Protein AF-A0A8T7LBE8-F1 (afdb_monomer)

Radius of gyration: 25.43 Å; Cα contacts (8 Å, |Δi|>4): 288; chains: 1; bounding box: 78×54×48 Å

Structure (mmCIF, N/CA/C/O backbone):
data_AF-A0A8T7LBE8-F1
#
_entry.id   AF-A0A8T7LBE8-F1
#
loop_
_atom_site.group_PDB
_atom_site.id
_atom_site.type_symbol
_atom_site.label_atom_id
_atom_site.label_alt_id
_atom_site.label_comp_id
_atom_site.label_asym_id
_atom_site.label_entity_id
_atom_site.label_seq_id
_atom_site.pdbx_PDB_ins_code
_atom_site.Cartn_x
_atom_site.Cartn_y
_atom_site.Cartn_z
_atom_site.occupancy
_atom_site.B_iso_or_equiv
_atom_site.auth_seq_id
_atom_site.auth_comp_id
_atom_site.auth_asym_id
_atom_site.auth_atom_id
_atom_site.pdbx_PDB_model_num
ATOM 1 N N . MET A 1 1 ? -0.523 -20.805 -11.220 1.00 51.28 1 MET A N 1
ATOM 2 C CA . MET A 1 1 ? -0.668 -21.025 -9.763 1.00 51.28 1 MET A CA 1
ATOM 3 C C . MET A 1 1 ? 0.423 -20.327 -8.933 1.00 51.28 1 MET A C 1
ATOM 5 O O . MET A 1 1 ? 0.098 -19.835 -7.870 1.00 51.28 1 MET A O 1
ATOM 9 N N . ILE A 1 2 ? 1.651 -20.153 -9.452 1.00 61.81 2 ILE A N 1
ATOM 10 C CA . ILE A 1 2 ? 2.828 -19.577 -8.749 1.00 61.81 2 ILE A CA 1
ATOM 11 C C . ILE A 1 2 ? 2.644 -18.137 -8.200 1.00 61.81 2 ILE A C 1
ATOM 13 O O . ILE A 1 2 ? 3.291 -17.751 -7.231 1.00 61.81 2 ILE A O 1
ATOM 17 N N . GLN A 1 3 ? 1.776 -17.313 -8.797 1.00 67.94 3 GLN A N 1
ATOM 18 C CA . GLN A 1 3 ? 1.616 -15.909 -8.379 1.00 67.94 3 GLN A CA 1
ATOM 19 C C . GLN A 1 3 ? 0.871 -15.735 -7.044 1.00 67.94 3 GL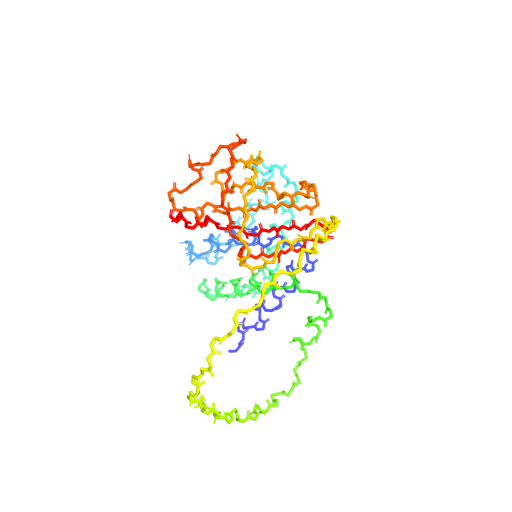N A C 1
ATOM 21 O O . GLN A 1 3 ? 1.153 -14.784 -6.317 1.00 67.94 3 GLN A O 1
ATOM 26 N N . ALA A 1 4 ? -0.061 -16.636 -6.713 1.00 76.00 4 ALA A N 1
ATOM 27 C CA . ALA A 1 4 ? -0.848 -16.532 -5.483 1.00 76.00 4 ALA A CA 1
ATOM 28 C C . ALA A 1 4 ? 0.026 -16.763 -4.240 1.00 76.00 4 ALA A C 1
ATOM 30 O O . ALA A 1 4 ? -0.049 -15.989 -3.286 1.00 76.00 4 ALA A O 1
ATOM 31 N N . ASP A 1 5 ? 0.923 -17.749 -4.306 1.00 88.56 5 ASP A N 1
ATOM 32 C CA . ASP A 1 5 ? 1.847 -18.078 -3.217 1.00 88.56 5 ASP A CA 1
ATOM 33 C C . ASP A 1 5 ? 2.810 -16.916 -2.945 1.00 88.56 5 ASP A C 1
ATOM 35 O O . ASP A 1 5 ? 3.006 -16.507 -1.801 1.00 88.56 5 ASP A O 1
ATOM 39 N N . LYS A 1 6 ? 3.341 -16.294 -4.006 1.00 92.31 6 LYS A N 1
ATOM 40 C CA . LYS A 1 6 ? 4.211 -15.117 -3.876 1.00 92.31 6 LYS A CA 1
ATOM 41 C C . LYS A 1 6 ? 3.493 -13.897 -3.303 1.00 92.31 6 LYS A C 1
ATOM 43 O O . LYS A 1 6 ? 4.091 -13.155 -2.529 1.00 92.31 6 LYS A O 1
ATOM 48 N N . ALA A 1 7 ? 2.225 -13.681 -3.656 1.00 95.12 7 ALA A N 1
ATOM 49 C CA . ALA A 1 7 ? 1.439 -12.591 -3.085 1.00 95.12 7 ALA A CA 1
ATOM 50 C C . ALA A 1 7 ? 1.178 -12.799 -1.585 1.00 95.12 7 ALA A C 1
ATOM 52 O O . ALA A 1 7 ? 1.246 -11.838 -0.820 1.00 95.12 7 ALA A O 1
ATOM 53 N N . ALA A 1 8 ? 0.912 -14.039 -1.162 1.00 93.69 8 ALA A N 1
ATOM 54 C CA . ALA A 1 8 ? 0.723 -14.378 0.245 1.00 93.69 8 ALA A CA 1
ATOM 55 C C . ALA A 1 8 ? 2.013 -14.192 1.058 1.00 93.69 8 ALA A C 1
ATOM 57 O O . ALA A 1 8 ? 1.971 -13.537 2.097 1.00 93.69 8 ALA A O 1
ATOM 58 N N . LEU A 1 9 ? 3.153 -14.679 0.553 1.00 95.44 9 LEU A N 1
ATOM 59 C CA . LEU A 1 9 ? 4.462 -14.496 1.192 1.00 95.44 9 LEU A CA 1
ATOM 60 C C . LEU A 1 9 ? 4.836 -13.013 1.313 1.00 95.44 9 LEU A C 1
ATOM 62 O O . LEU A 1 9 ? 5.190 -12.552 2.394 1.00 95.44 9 LEU A O 1
ATOM 66 N N . LEU A 1 10 ? 4.664 -12.238 0.237 1.00 97.44 10 LEU A N 1
ATOM 67 C CA . LEU A 1 10 ? 4.880 -10.792 0.272 1.00 97.44 10 LEU A CA 1
ATOM 68 C C . LEU A 1 10 ? 3.959 -10.104 1.291 1.00 97.44 10 LEU A C 1
ATOM 70 O O . LEU A 1 10 ? 4.394 -9.213 2.012 1.00 97.44 10 LEU A O 1
ATOM 74 N N . ALA A 1 11 ? 2.688 -10.502 1.371 1.00 96.62 11 ALA A N 1
ATOM 75 C CA . ALA A 1 11 ? 1.756 -9.937 2.343 1.00 96.62 11 ALA A CA 1
ATOM 76 C C . ALA A 1 11 ? 2.148 -10.248 3.793 1.00 96.62 11 ALA A C 1
ATOM 78 O O . ALA A 1 11 ? 1.974 -9.380 4.648 1.00 96.62 11 ALA A O 1
ATOM 79 N N . CYS A 1 12 ? 2.662 -11.451 4.068 1.00 95.06 12 CYS A N 1
ATOM 80 C CA . CYS A 1 12 ? 3.174 -11.825 5.386 1.00 95.06 12 CYS A CA 1
ATOM 81 C C . CYS A 1 12 ? 4.377 -10.960 5.774 1.00 95.06 12 CYS A C 1
ATOM 83 O O . CYS A 1 12 ? 4.321 -10.307 6.813 1.00 95.06 12 CYS A O 1
ATOM 85 N N . ASP A 1 13 ? 5.380 -10.840 4.897 1.00 96.62 13 ASP A N 1
ATOM 86 C CA . ASP A 1 13 ? 6.564 -10.005 5.145 1.00 96.62 13 ASP A CA 1
ATOM 87 C C . ASP A 1 13 ? 6.180 -8.544 5.440 1.00 96.62 13 ASP A C 1
ATOM 89 O O . ASP A 1 13 ? 6.669 -7.934 6.389 1.00 96.62 13 ASP A O 1
ATOM 93 N N . LEU A 1 14 ? 5.260 -7.974 4.652 1.00 97.12 14 LEU A N 1
ATOM 94 C CA . LEU A 1 14 ? 4.782 -6.602 4.860 1.00 97.12 14 LEU A CA 1
ATOM 95 C C . LEU A 1 14 ? 3.952 -6.452 6.144 1.00 97.12 14 LEU A C 1
ATOM 97 O O . LEU A 1 14 ? 3.926 -5.374 6.745 1.00 97.12 14 LEU A O 1
ATOM 101 N N . PHE A 1 15 ? 3.238 -7.505 6.549 1.00 95.88 15 PHE A N 1
ATOM 102 C CA . PHE A 1 15 ? 2.441 -7.507 7.769 1.00 95.88 15 PHE A CA 1
ATOM 103 C C . PHE A 1 15 ? 3.333 -7.535 9.011 1.00 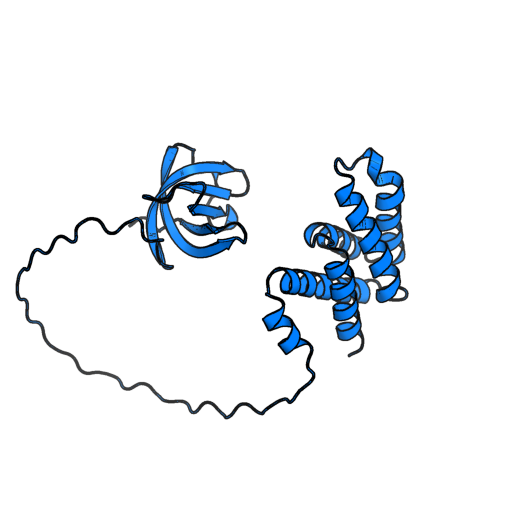95.88 15 PHE A C 1
ATOM 105 O O . PHE A 1 15 ? 3.143 -6.695 9.891 1.00 95.88 15 PHE A O 1
ATOM 112 N N . GLU A 1 16 ? 4.311 -8.441 9.046 1.00 94.12 16 GLU A N 1
ATOM 113 C CA . GLU A 1 16 ? 5.289 -8.573 10.133 1.00 94.12 16 GLU A CA 1
ATOM 114 C C . GLU A 1 16 ? 6.146 -7.314 10.281 1.00 94.12 16 GLU A C 1
ATOM 116 O O . GLU A 1 16 ? 6.347 -6.820 11.387 1.00 94.12 16 GLU A O 1
ATOM 121 N N . ALA A 1 17 ? 6.557 -6.713 9.163 1.00 95.12 17 ALA A N 1
ATOM 122 C CA . ALA A 1 17 ? 7.287 -5.447 9.150 1.00 95.12 17 ALA A CA 1
ATOM 123 C C . ALA A 1 17 ? 6.408 -4.215 9.459 1.00 95.12 17 ALA A C 1
ATOM 125 O O . ALA A 1 17 ? 6.864 -3.074 9.369 1.00 95.12 17 ALA A O 1
ATOM 126 N N . HIS A 1 18 ? 5.127 -4.412 9.788 1.00 94.94 18 HIS A N 1
ATOM 127 C CA . HIS A 1 18 ? 4.162 -3.354 10.085 1.00 94.94 18 HIS A CA 1
ATOM 128 C C . HIS A 1 18 ? 4.044 -2.261 9.000 1.00 94.94 18 HIS A C 1
ATOM 130 O O . HIS A 1 18 ? 3.597 -1.147 9.287 1.00 94.94 18 HIS A O 1
ATOM 136 N N . VAL A 1 19 ? 4.293 -2.588 7.727 1.00 96.06 19 VAL A N 1
ATOM 137 C CA . VAL A 1 19 ? 4.215 -1.637 6.600 1.00 96.06 19 VAL A CA 1
ATOM 138 C C . VAL A 1 19 ? 2.802 -1.092 6.413 1.00 96.06 19 VAL A C 1
ATOM 140 O O . VAL A 1 19 ? 1.846 -1.857 6.287 1.00 96.06 19 VAL A O 1
ATOM 143 N N . ASP A 1 20 ? 2.649 0.234 6.360 1.00 95.06 20 ASP A N 1
ATOM 144 C CA . ASP A 1 20 ? 1.355 0.870 6.093 1.00 95.06 20 ASP A CA 1
ATOM 145 C C . ASP A 1 20 ? 0.815 0.499 4.688 1.00 95.06 20 ASP A C 1
ATOM 147 O O . ASP A 1 20 ? 1.453 0.812 3.675 1.00 95.06 20 ASP A O 1
ATOM 151 N N . PRO A 1 21 ? -0.387 -0.112 4.585 1.00 96.06 21 PRO A N 1
ATOM 152 C CA . PRO A 1 21 ? -1.039 -0.418 3.318 1.00 96.06 21 PRO A CA 1
ATOM 153 C C . PRO A 1 21 ? -1.235 0.788 2.400 1.00 96.06 21 PRO A C 1
ATOM 155 O O . PRO A 1 21 ? -1.379 0.605 1.192 1.00 96.06 21 PRO A O 1
ATOM 158 N N . ASN A 1 22 ? -1.318 2.004 2.943 1.00 96.25 22 ASN A N 1
ATOM 159 C CA . ASN A 1 22 ? -1.464 3.217 2.147 1.00 96.25 22 ASN A CA 1
ATOM 160 C C . ASN A 1 22 ? -0.145 3.616 1.472 1.00 96.25 22 ASN A C 1
ATOM 162 O O . ASN A 1 22 ? -0.170 4.027 0.314 1.00 96.25 22 ASN A O 1
ATOM 166 N N . GLU A 1 23 ? 1.001 3.427 2.129 1.00 96.00 23 GLU A N 1
ATOM 167 C CA . GLU A 1 23 ? 2.312 3.640 1.498 1.00 96.00 23 GLU A CA 1
ATOM 168 C C . GLU A 1 23 ? 2.598 2.567 0.442 1.00 96.00 23 GLU A C 1
ATOM 170 O O . GLU A 1 23 ? 2.984 2.886 -0.683 1.00 96.00 23 GLU A O 1
ATOM 175 N N . ALA A 1 24 ? 2.282 1.301 0.735 1.00 97.50 24 ALA A N 1
ATOM 176 C CA . ALA A 1 24 ? 2.375 0.233 -0.260 1.00 97.50 24 ALA A CA 1
ATOM 177 C C . ALA A 1 24 ? 1.472 0.497 -1.484 1.00 97.50 24 ALA A C 1
ATOM 179 O O . ALA A 1 24 ? 1.863 0.235 -2.624 1.00 97.50 24 ALA A O 1
ATOM 180 N N . GLN A 1 25 ? 0.285 1.081 -1.276 1.00 98.12 25 GLN A N 1
ATOM 181 C CA . GLN A 1 25 ? -0.622 1.463 -2.361 1.00 98.12 25 GLN A CA 1
ATOM 182 C C . GLN A 1 25 ? -0.035 2.557 -3.267 1.00 98.12 25 GLN A C 1
ATOM 184 O O . GLN A 1 25 ? -0.234 2.493 -4.481 1.00 98.12 25 GLN A O 1
ATOM 189 N N . LYS A 1 26 ? 0.702 3.535 -2.721 1.00 96.75 26 LYS A N 1
ATOM 190 C CA . LYS A 1 26 ? 1.395 4.561 -3.526 1.00 96.75 26 LYS A CA 1
ATOM 191 C C . LYS A 1 26 ? 2.468 3.933 -4.413 1.00 96.75 26 LYS A C 1
ATOM 193 O O . LYS A 1 26 ? 2.531 4.234 -5.603 1.00 96.75 26 LYS A O 1
ATOM 198 N N . ALA A 1 27 ? 3.240 2.990 -3.874 1.00 97.56 27 ALA A N 1
ATOM 199 C CA . ALA A 1 27 ? 4.231 2.250 -4.651 1.00 97.56 27 ALA A CA 1
ATOM 200 C C . ALA A 1 27 ? 3.591 1.405 -5.770 1.00 97.56 27 ALA A C 1
ATOM 202 O O . ALA A 1 27 ? 4.094 1.375 -6.893 1.00 97.56 27 ALA A O 1
ATOM 203 N N . LEU A 1 28 ? 2.446 0.764 -5.503 1.00 98.31 28 LEU A N 1
ATOM 204 C CA . LEU A 1 28 ? 1.674 0.069 -6.538 1.00 98.31 28 LEU A CA 1
ATOM 205 C C . LEU A 1 28 ? 1.167 1.031 -7.622 1.00 98.31 28 LEU A C 1
ATOM 207 O O . LEU A 1 28 ? 1.187 0.685 -8.805 1.00 98.31 28 LEU A O 1
ATOM 211 N N . ALA A 1 29 ? 0.697 2.221 -7.239 1.00 98.12 29 ALA A N 1
ATOM 212 C CA . ALA A 1 29 ? 0.254 3.232 -8.194 1.00 98.12 29 ALA A CA 1
ATOM 213 C C . ALA A 1 29 ? 1.403 3.654 -9.122 1.00 98.12 29 ALA A C 1
ATOM 215 O O . ALA A 1 29 ? 1.220 3.651 -10.339 1.00 98.12 29 ALA A O 1
ATOM 216 N N . TYR A 1 30 ? 2.594 3.900 -8.567 1.00 98.12 30 TYR A N 1
ATOM 217 C CA . TYR A 1 30 ? 3.802 4.184 -9.345 1.00 98.12 30 TYR A CA 1
ATOM 218 C C . TYR A 1 30 ? 4.101 3.064 -10.355 1.00 98.12 30 TYR A C 1
ATOM 220 O O . TYR A 1 30 ? 4.198 3.315 -11.556 1.00 98.12 30 TYR A O 1
ATOM 228 N N . LEU A 1 31 ? 4.149 1.807 -9.899 1.00 97.94 31 LEU A N 1
ATOM 229 C CA . LEU A 1 31 ? 4.407 0.654 -10.768 1.00 97.94 31 LEU A CA 1
ATOM 230 C C . LEU A 1 31 ? 3.406 0.551 -11.931 1.00 97.94 31 LEU A C 1
ATOM 232 O O . LEU A 1 31 ? 3.789 0.235 -13.055 1.00 97.94 31 LEU A O 1
ATOM 236 N N . ARG A 1 32 ? 2.121 0.831 -11.687 1.00 97.44 32 ARG A N 1
ATOM 237 C CA . ARG A 1 32 ? 1.070 0.765 -12.720 1.00 97.44 32 ARG A CA 1
ATOM 238 C C . ARG A 1 32 ? 1.160 1.878 -13.757 1.00 97.44 32 ARG A C 1
ATOM 240 O O . ARG A 1 32 ? 0.812 1.636 -14.913 1.00 97.44 32 ARG A O 1
ATOM 247 N N . ILE A 1 33 ? 1.586 3.070 -13.342 1.00 97.75 33 ILE A N 1
ATOM 248 C CA . ILE A 1 33 ? 1.771 4.223 -14.228 1.00 97.75 33 ILE A CA 1
ATOM 249 C C . ILE A 1 33 ? 2.982 3.989 -15.130 1.00 97.75 33 ILE A C 1
ATOM 251 O O . ILE A 1 33 ? 2.868 4.100 -16.346 1.00 97.75 33 ILE A O 1
ATOM 255 N N . HIS A 1 34 ? 4.118 3.615 -14.542 1.00 96.88 34 HIS A N 1
ATOM 256 C CA . HIS A 1 34 ? 5.377 3.498 -15.276 1.00 96.88 34 HIS A CA 1
ATOM 257 C C . HIS A 1 34 ? 5.528 2.172 -16.025 1.00 96.88 34 HIS A C 1
ATOM 259 O O . HIS A 1 34 ? 6.231 2.122 -17.027 1.00 96.88 34 HIS A O 1
ATOM 265 N N . ARG A 1 35 ? 4.853 1.106 -15.569 1.00 96.56 35 ARG A N 1
ATOM 266 C CA . ARG A 1 35 ? 4.885 -0.238 -16.176 1.00 96.56 35 ARG A CA 1
ATOM 267 C C . ARG A 1 35 ? 6.303 -0.760 -16.422 1.00 96.56 35 ARG A C 1
ATOM 269 O O . ARG A 1 35 ? 6.533 -1.501 -17.371 1.00 96.56 35 ARG A O 1
ATOM 276 N N . ASP A 1 36 ? 7.225 -0.409 -15.534 1.00 97.19 36 ASP A N 1
ATOM 277 C CA . ASP A 1 36 ? 8.632 -0.784 -15.602 1.00 97.19 36 ASP A CA 1
ATOM 278 C C . ASP A 1 36 ? 9.107 -1.257 -14.221 1.00 97.19 36 ASP A C 1
ATOM 280 O O . ASP A 1 36 ? 9.006 -0.546 -13.216 1.00 97.19 36 ASP A O 1
ATOM 284 N N . SER A 1 37 ? 9.614 -2.490 -14.188 1.00 96.25 37 SER A N 1
ATOM 285 C CA . SER A 1 37 ? 10.151 -3.139 -12.998 1.00 96.25 37 SER A CA 1
ATOM 286 C C . SER A 1 37 ? 11.389 -2.409 -12.468 1.00 96.25 37 SER A C 1
ATOM 288 O O . SER A 1 37 ? 11.517 -2.219 -11.259 1.00 96.25 37 SER A O 1
ATOM 290 N N . ALA A 1 38 ? 12.297 -1.978 -13.349 1.00 96.88 38 ALA A N 1
ATOM 291 C CA . ALA A 1 38 ? 13.523 -1.286 -12.962 1.00 96.88 38 ALA A CA 1
ATOM 292 C C . ALA A 1 38 ? 13.210 0.103 -12.396 1.00 96.88 38 ALA A C 1
ATOM 294 O O . ALA A 1 38 ? 13.702 0.449 -11.318 1.00 96.88 38 ALA A O 1
ATOM 295 N N . ALA A 1 39 ? 12.325 0.852 -13.062 1.00 96.88 39 ALA A N 1
ATOM 296 C CA . ALA A 1 39 ? 11.862 2.151 -12.577 1.00 96.88 39 ALA A CA 1
ATOM 297 C C . ALA A 1 39 ? 11.205 2.048 -11.193 1.00 96.88 39 ALA A C 1
ATOM 299 O O . ALA A 1 39 ? 11.453 2.884 -10.329 1.00 96.88 39 ALA A O 1
ATOM 300 N N . TYR A 1 40 ? 10.418 0.998 -10.944 1.00 98.00 40 TYR A N 1
ATOM 301 C CA . TYR A 1 40 ? 9.816 0.753 -9.634 1.00 98.00 40 TYR A CA 1
ATOM 302 C C . TYR A 1 40 ? 10.856 0.551 -8.521 1.00 98.00 40 TYR A C 1
ATOM 304 O O . TYR A 1 40 ? 10.766 1.189 -7.471 1.00 98.00 40 TYR A O 1
ATOM 312 N N . PHE A 1 41 ? 11.862 -0.301 -8.739 1.00 97.88 41 PHE A N 1
ATOM 313 C CA . PHE A 1 41 ? 12.915 -0.509 -7.738 1.00 97.88 41 PHE A CA 1
ATOM 314 C C . PHE A 1 41 ? 13.769 0.744 -7.538 1.00 97.88 41 PHE A C 1
ATOM 316 O O . PHE A 1 41 ? 14.143 1.056 -6.407 1.00 97.88 41 PHE A O 1
ATOM 323 N N . MET A 1 42 ? 14.047 1.481 -8.614 1.00 97.50 42 MET A N 1
ATOM 324 C CA . MET A 1 42 ? 14.744 2.762 -8.542 1.00 97.50 42 MET A CA 1
ATOM 325 C C . MET A 1 42 ? 13.955 3.770 -7.704 1.00 97.50 42 MET A C 1
ATOM 327 O O . MET A 1 42 ? 14.511 4.341 -6.775 1.00 97.50 42 MET A O 1
ATOM 331 N N . TYR A 1 43 ? 12.653 3.910 -7.951 1.00 96.56 43 TYR A N 1
ATOM 332 C CA . TYR A 1 43 ? 11.759 4.770 -7.176 1.00 96.56 43 TYR A CA 1
ATOM 333 C C . TYR A 1 43 ? 11.802 4.467 -5.674 1.00 96.56 43 TYR A C 1
ATOM 335 O O . TYR A 1 43 ? 11.988 5.375 -4.862 1.00 96.56 43 TYR A O 1
ATOM 343 N N . LEU A 1 44 ? 11.691 3.190 -5.294 1.00 97.06 44 LEU A N 1
ATOM 344 C CA . LEU A 1 44 ? 11.776 2.793 -3.888 1.00 97.06 44 LEU A CA 1
ATOM 345 C C . LEU A 1 44 ? 13.144 3.135 -3.278 1.00 97.06 44 LEU A C 1
ATOM 347 O O . LEU A 1 44 ? 13.200 3.662 -2.168 1.00 97.06 44 LEU A O 1
ATOM 351 N N . ARG A 1 45 ? 14.245 2.888 -4.001 1.00 96.75 45 ARG A N 1
ATOM 352 C CA . ARG A 1 45 ? 15.604 3.234 -3.545 1.00 96.75 45 ARG A CA 1
ATOM 353 C C . ARG A 1 45 ? 15.788 4.738 -3.373 1.00 96.75 45 ARG A C 1
ATOM 355 O O . ARG A 1 45 ? 16.332 5.152 -2.355 1.00 96.75 45 ARG A O 1
ATOM 362 N N . THR A 1 46 ? 15.297 5.546 -4.309 1.00 95.62 46 THR A N 1
ATOM 363 C CA . THR A 1 46 ? 15.345 7.012 -4.215 1.00 95.62 46 THR A CA 1
ATOM 364 C C . THR A 1 46 ? 14.616 7.506 -2.968 1.00 95.62 46 THR A C 1
ATOM 366 O O . THR A 1 46 ? 15.149 8.334 -2.239 1.00 95.62 46 THR A O 1
ATOM 369 N N . ILE A 1 47 ? 13.441 6.958 -2.641 1.00 93.75 47 ILE A N 1
ATOM 370 C CA . ILE A 1 47 ? 12.746 7.335 -1.399 1.00 93.75 47 ILE A CA 1
ATOM 371 C C . ILE A 1 47 ? 13.549 6.930 -0.157 1.00 93.75 47 ILE A C 1
ATOM 373 O O . ILE A 1 47 ? 13.629 7.699 0.800 1.00 93.75 47 ILE A O 1
ATOM 377 N N . VAL A 1 48 ? 14.148 5.739 -0.153 1.00 93.81 48 VAL A N 1
ATOM 378 C CA . VAL A 1 48 ? 14.931 5.251 0.992 1.00 93.81 48 VAL A CA 1
ATOM 379 C C . VAL A 1 48 ? 16.199 6.082 1.219 1.00 93.81 48 VAL A C 1
ATOM 381 O O . VAL A 1 48 ? 16.551 6.332 2.374 1.00 93.81 48 VAL A O 1
ATOM 384 N N . ASN A 1 49 ? 16.860 6.516 0.144 1.00 92.12 49 ASN A N 1
ATOM 385 C CA . ASN A 1 49 ? 18.123 7.251 0.207 1.00 92.12 49 ASN A CA 1
ATOM 386 C C . ASN A 1 49 ? 17.908 8.757 0.416 1.00 92.12 49 ASN A C 1
ATOM 388 O O . ASN A 1 49 ? 18.483 9.336 1.336 1.00 92.12 49 ASN A O 1
ATOM 392 N N . ASP A 1 50 ? 17.028 9.368 -0.380 1.00 90.00 50 ASP A N 1
ATOM 393 C CA . ASP A 1 50 ? 16.900 10.827 -0.488 1.00 90.00 50 ASP A CA 1
ATOM 394 C C . ASP A 1 50 ? 15.598 11.362 0.132 1.00 90.00 50 ASP A C 1
ATOM 396 O O . ASP A 1 50 ? 15.445 12.561 0.375 1.00 90.00 50 ASP A O 1
ATOM 400 N N . GLY A 1 51 ? 14.646 10.480 0.457 1.00 82.06 51 GLY A N 1
ATOM 401 C CA . GLY A 1 51 ? 13.317 10.862 0.941 1.00 82.06 51 GLY A CA 1
ATOM 402 C C . GLY A 1 51 ? 13.316 11.629 2.266 1.00 82.06 51 GLY A C 1
ATOM 403 O O . GLY A 1 51 ? 12.341 12.320 2.554 1.00 82.06 51 GLY A O 1
ATOM 404 N N . ARG A 1 52 ? 14.408 11.591 3.048 1.00 81.75 52 ARG A N 1
ATOM 405 C CA . ARG A 1 52 ? 14.563 12.385 4.287 1.00 81.75 52 ARG A CA 1
ATOM 406 C C . ARG A 1 52 ? 14.442 13.888 4.057 1.00 81.75 52 ARG A C 1
ATOM 408 O O . ARG A 1 52 ? 13.995 14.586 4.958 1.00 81.75 52 ARG A O 1
ATOM 415 N N . ALA A 1 53 ? 14.806 14.378 2.873 1.00 74.44 53 ALA A N 1
ATOM 416 C CA . ALA A 1 53 ? 14.713 15.799 2.550 1.00 74.44 53 ALA A CA 1
ATOM 417 C C . ALA A 1 53 ? 13.262 16.283 2.358 1.00 74.44 53 ALA A C 1
ATOM 419 O O . ALA A 1 53 ? 12.996 17.477 2.453 1.00 74.44 53 ALA A O 1
ATOM 420 N N . VAL A 1 54 ? 12.319 15.371 2.086 1.00 70.94 54 VAL A N 1
ATOM 421 C CA . VAL A 1 54 ? 10.946 15.713 1.661 1.00 70.94 54 VAL A CA 1
ATOM 422 C C . VAL A 1 54 ? 9.880 15.125 2.596 1.00 70.94 54 VAL A C 1
ATOM 424 O O . VAL A 1 54 ? 8.770 15.648 2.709 1.00 70.94 54 VAL A O 1
ATOM 427 N N . ILE A 1 55 ? 10.198 14.038 3.297 1.00 82.56 55 ILE A N 1
ATOM 428 C CA . ILE A 1 55 ? 9.264 13.299 4.144 1.00 82.56 55 ILE A CA 1
ATOM 429 C C . ILE A 1 55 ? 9.400 13.758 5.596 1.00 82.56 55 ILE A C 1
ATOM 431 O O . ILE A 1 55 ? 10.454 13.656 6.212 1.00 82.56 55 ILE A O 1
ATOM 435 N N . ARG A 1 56 ? 8.279 14.204 6.171 1.00 75.62 56 ARG A N 1
ATOM 436 C CA . ARG A 1 56 ? 8.220 14.781 7.526 1.00 75.62 56 ARG A CA 1
ATOM 437 C C . ARG A 1 56 ? 8.370 13.750 8.653 1.00 75.62 56 ARG A C 1
ATOM 439 O O . ARG A 1 56 ? 8.636 14.129 9.786 1.00 75.62 56 ARG A O 1
AT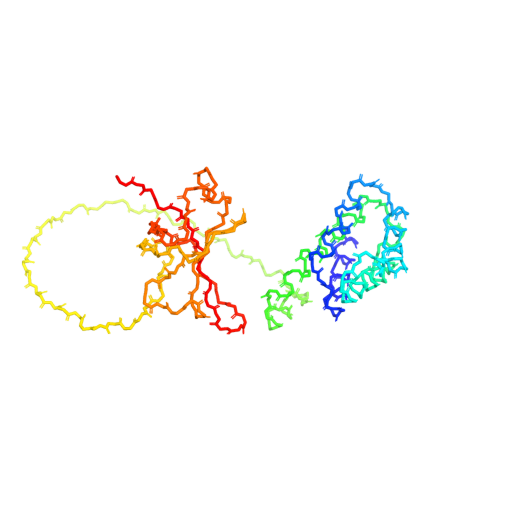OM 446 N N . SER A 1 57 ? 8.164 12.462 8.362 1.00 81.06 57 SER A N 1
ATOM 447 C CA . SER A 1 57 ? 8.229 11.370 9.340 1.00 81.06 57 SER A CA 1
ATOM 448 C C . SER A 1 57 ? 9.262 10.317 8.951 1.00 81.06 57 SER A C 1
ATOM 450 O O . SER A 1 57 ? 9.185 9.713 7.880 1.00 81.06 57 SER A O 1
ATOM 452 N N . ASN A 1 58 ? 10.174 10.010 9.876 1.00 79.31 58 ASN A N 1
ATOM 453 C CA . ASN A 1 58 ? 11.112 8.894 9.725 1.00 79.31 58 ASN A CA 1
ATOM 454 C C . ASN A 1 58 ? 10.397 7.537 9.590 1.00 79.31 58 ASN A C 1
ATOM 456 O O . ASN A 1 58 ? 10.943 6.615 8.986 1.00 79.31 58 ASN A O 1
ATOM 460 N N . GLN A 1 59 ? 9.169 7.414 10.104 1.00 87.38 59 GLN A N 1
ATOM 461 C CA . GLN A 1 59 ? 8.385 6.180 10.030 1.00 87.38 59 GLN A CA 1
ATOM 462 C C . GLN A 1 59 ? 8.020 5.822 8.586 1.00 87.38 59 GLN A C 1
ATOM 464 O O . GLN A 1 59 ? 8.117 4.663 8.191 1.00 87.38 59 GLN A O 1
ATOM 469 N N . THR A 1 60 ? 7.667 6.822 7.774 1.00 88.88 60 THR A N 1
ATOM 470 C CA . THR A 1 60 ? 7.340 6.616 6.360 1.00 88.88 60 THR A CA 1
ATOM 471 C C . THR A 1 60 ? 8.538 6.048 5.605 1.00 88.88 60 THR A C 1
ATOM 473 O O . THR A 1 60 ? 8.385 5.093 4.855 1.00 88.88 60 THR A O 1
ATOM 476 N N . ILE A 1 61 ? 9.746 6.554 5.857 1.00 93.31 61 ILE A N 1
ATOM 477 C CA . ILE A 1 61 ? 10.976 6.037 5.235 1.00 93.31 61 ILE A CA 1
ATOM 478 C C . ILE A 1 61 ? 11.230 4.585 5.649 1.00 93.31 61 ILE A C 1
ATOM 480 O O . ILE A 1 61 ? 11.615 3.768 4.811 1.00 93.31 61 ILE A O 1
ATOM 484 N N . GLY A 1 62 ? 10.956 4.248 6.914 1.00 93.94 62 GLY A N 1
ATOM 485 C CA . GLY A 1 62 ? 10.971 2.868 7.399 1.00 93.94 62 GLY A CA 1
ATOM 486 C C . GLY A 1 62 ? 10.066 1.957 6.567 1.00 93.94 62 GLY A C 1
ATOM 487 O O . GLY A 1 62 ? 10.521 0.926 6.082 1.00 93.94 62 GLY A O 1
ATOM 488 N N . TYR A 1 63 ? 8.829 2.380 6.288 1.00 95.62 63 TYR A N 1
ATOM 489 C CA . TYR A 1 63 ? 7.914 1.607 5.442 1.00 95.62 63 TYR A CA 1
ATOM 490 C C . TYR A 1 63 ? 8.452 1.369 4.029 1.00 95.62 63 TYR A C 1
ATOM 492 O O . TYR A 1 63 ? 8.344 0.253 3.529 1.00 95.62 63 TYR A O 1
ATOM 500 N N . TYR A 1 64 ? 9.058 2.375 3.388 1.00 96.69 64 TYR A N 1
ATOM 501 C CA . TYR A 1 64 ? 9.644 2.201 2.051 1.00 96.69 64 TYR A CA 1
ATOM 502 C C . TYR A 1 64 ? 10.878 1.292 2.060 1.00 96.69 64 TYR A C 1
ATOM 504 O O . TYR A 1 64 ? 11.093 0.564 1.093 1.00 96.69 64 TYR A O 1
ATOM 512 N N . ARG A 1 65 ? 11.659 1.281 3.147 1.00 96.56 65 ARG A N 1
ATOM 513 C CA . ARG A 1 65 ? 12.793 0.360 3.309 1.00 96.56 65 ARG A CA 1
ATOM 514 C C . ARG A 1 65 ? 12.325 -1.091 3.386 1.00 96.56 65 ARG A C 1
ATOM 516 O O . ARG A 1 65 ? 12.838 -1.935 2.652 1.00 96.56 65 ARG A O 1
ATOM 523 N N . GLU A 1 66 ? 11.331 -1.364 4.223 1.00 97.88 66 GLU A N 1
ATOM 524 C CA . GLU A 1 66 ? 10.762 -2.707 4.364 1.00 97.88 66 GLU A CA 1
ATOM 525 C C . GLU A 1 66 ? 10.054 -3.152 3.080 1.00 97.88 66 GLU A C 1
ATOM 527 O O . GLU A 1 66 ? 10.242 -4.275 2.608 1.00 97.88 66 GLU A O 1
ATOM 532 N N . LEU A 1 67 ? 9.323 -2.236 2.437 1.00 97.62 67 LEU A N 1
ATOM 533 C CA . LEU A 1 67 ? 8.681 -2.486 1.151 1.00 97.62 67 LEU A CA 1
ATOM 534 C C . LEU A 1 67 ? 9.696 -2.804 0.047 1.00 97.62 67 LEU A C 1
ATOM 536 O O . LEU A 1 67 ? 9.458 -3.722 -0.737 1.00 97.62 67 LEU A O 1
ATOM 540 N N . LEU A 1 68 ? 10.824 -2.089 -0.014 1.00 97.88 68 LEU A N 1
ATOM 541 C CA . LEU A 1 68 ? 11.914 -2.383 -0.946 1.00 97.88 68 LEU A CA 1
ATOM 542 C C . LEU A 1 68 ? 12.483 -3.780 -0.697 1.00 97.88 68 LEU A C 1
ATOM 544 O O . LEU A 1 68 ? 12.562 -4.572 -1.634 1.00 97.88 68 LEU A O 1
ATOM 548 N N . SER A 1 69 ? 12.818 -4.105 0.555 1.00 98.00 69 SER A N 1
ATOM 549 C CA . SER A 1 69 ? 13.400 -5.404 0.906 1.00 98.00 69 SER A CA 1
ATOM 550 C C . SER A 1 69 ? 12.466 -6.570 0.560 1.00 98.00 69 SER A C 1
ATOM 552 O O . SER A 1 69 ? 12.888 -7.538 -0.077 1.00 98.00 69 SER A O 1
ATOM 554 N N . ALA A 1 70 ? 11.182 -6.469 0.912 1.00 97.56 70 ALA A N 1
ATOM 555 C CA . ALA A 1 70 ? 10.193 -7.497 0.596 1.00 97.56 70 ALA A CA 1
ATOM 556 C C . ALA A 1 70 ? 9.941 -7.604 -0.922 1.00 97.56 70 ALA A C 1
ATOM 558 O O . ALA A 1 70 ? 9.831 -8.701 -1.473 1.00 97.56 70 ALA A O 1
ATOM 559 N N . SER A 1 71 ? 9.920 -6.473 -1.634 1.00 97.25 71 SER A N 1
ATOM 560 C CA . SER A 1 71 ? 9.762 -6.464 -3.092 1.00 97.25 71 SER A CA 1
ATOM 561 C C . SER A 1 71 ? 10.956 -7.096 -3.806 1.00 97.25 71 SER A C 1
ATOM 563 O O . SER A 1 71 ? 10.770 -7.833 -4.773 1.00 97.25 71 SER A O 1
ATOM 565 N N . GLU A 1 72 ? 12.182 -6.867 -3.334 1.00 97.38 72 GLU A N 1
ATOM 566 C CA . GLU A 1 72 ? 13.377 -7.505 -3.893 1.00 97.38 72 GLU A CA 1
ATOM 567 C C . GLU A 1 72 ? 13.393 -9.021 -3.669 1.00 97.38 72 GLU A C 1
ATOM 569 O O . GLU A 1 72 ? 13.897 -9.750 -4.522 1.00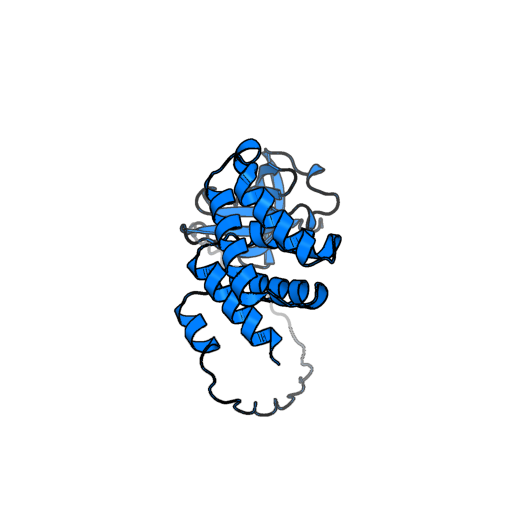 97.38 72 GLU A O 1
ATOM 574 N N . ARG A 1 73 ? 12.814 -9.511 -2.567 1.00 96.75 73 ARG A N 1
ATOM 575 C CA . ARG A 1 73 ? 12.670 -10.952 -2.309 1.00 96.75 73 ARG A CA 1
ATOM 576 C C . ARG A 1 73 ? 11.634 -11.602 -3.220 1.00 96.75 73 ARG A C 1
ATOM 578 O O . ARG A 1 73 ? 11.900 -12.640 -3.823 1.00 96.75 73 ARG A O 1
ATOM 585 N N . HIS A 1 74 ? 10.454 -10.994 -3.340 1.00 96.25 74 HIS A N 1
ATOM 586 C CA . HIS A 1 74 ? 9.299 -11.676 -3.937 1.00 96.25 74 HIS A CA 1
ATOM 587 C C . HIS A 1 74 ? 9.048 -11.315 -5.396 1.00 96.25 74 HIS A C 1
ATOM 589 O O . HIS A 1 74 ? 8.657 -12.186 -6.180 1.00 96.25 74 HIS A O 1
ATOM 595 N N . LEU A 1 75 ? 9.293 -10.058 -5.770 1.00 96.38 75 LEU A N 1
ATOM 596 C CA . LEU A 1 75 ? 8.932 -9.492 -7.074 1.00 96.38 75 LEU A CA 1
ATOM 597 C C . LEU A 1 75 ? 10.106 -9.414 -8.054 1.00 96.38 75 LEU A C 1
ATOM 599 O O . LEU A 1 75 ? 9.905 -9.116 -9.232 1.00 96.38 75 LEU A O 1
ATOM 603 N N . ARG A 1 76 ? 11.337 -9.675 -7.601 1.00 93.38 76 ARG A N 1
ATOM 604 C CA . ARG A 1 76 ? 12.508 -9.660 -8.483 1.00 93.38 76 ARG A CA 1
ATOM 605 C C . ARG A 1 76 ? 12.329 -10.673 -9.622 1.00 93.38 76 ARG A C 1
ATOM 607 O O . ARG A 1 76 ? 11.805 -11.769 -9.423 1.00 93.38 76 ARG A O 1
ATOM 614 N N . HIS A 1 77 ? 12.769 -10.275 -10.818 1.00 93.12 77 HIS A N 1
ATOM 615 C CA . HIS A 1 77 ? 12.670 -11.036 -12.074 1.00 93.12 77 HIS A CA 1
ATOM 616 C C . HIS A 1 77 ? 11.251 -11.235 -12.629 1.00 93.12 77 HIS A C 1
ATOM 618 O O . HIS A 1 77 ? 11.067 -12.003 -13.569 1.00 93.12 77 HIS A O 1
ATOM 624 N N . MET A 1 78 ? 10.246 -10.540 -12.095 1.00 95.38 78 MET A N 1
ATOM 625 C CA . MET A 1 78 ? 8.911 -10.531 -12.687 1.00 95.38 78 MET A CA 1
ATOM 626 C C . MET A 1 78 ? 8.766 -9.446 -13.753 1.00 95.38 78 MET A C 1
ATOM 628 O O . MET A 1 78 ? 9.321 -8.347 -13.640 1.00 95.38 78 MET A O 1
ATOM 632 N N . ALA A 1 79 ? 7.933 -9.735 -14.753 1.00 95.94 79 ALA A N 1
ATOM 633 C CA . ALA A 1 79 ? 7.472 -8.712 -15.677 1.00 95.94 79 ALA A CA 1
ATOM 634 C C . ALA A 1 79 ? 6.602 -7.669 -14.937 1.00 95.94 79 ALA A C 1
ATOM 636 O O . ALA A 1 79 ? 5.902 -8.024 -13.982 1.00 95.94 79 ALA A O 1
ATOM 637 N N . PRO A 1 80 ? 6.563 -6.404 -15.394 1.00 96.38 80 PRO A N 1
ATOM 638 C CA . PRO A 1 80 ? 5.883 -5.321 -14.678 1.00 96.38 80 PRO A CA 1
ATOM 639 C C . PRO A 1 80 ? 4.401 -5.594 -14.380 1.00 96.38 80 PRO A C 1
ATOM 641 O O . PRO A 1 80 ? 3.911 -5.285 -13.294 1.00 96.38 80 PRO A O 1
ATOM 644 N N . HIS A 1 81 ? 3.684 -6.222 -15.318 1.00 96.38 81 HIS A N 1
ATOM 645 C CA . HIS A 1 81 ? 2.277 -6.587 -15.123 1.00 96.38 81 HIS A CA 1
ATOM 646 C C . HIS A 1 81 ? 2.106 -7.625 -14.002 1.00 96.38 81 HIS A C 1
ATOM 648 O O . HIS A 1 81 ? 1.257 -7.450 -13.131 1.00 96.38 81 HIS A O 1
ATOM 654 N N . GLN A 1 82 ? 2.976 -8.640 -13.954 1.00 96.81 82 GLN A N 1
ATOM 655 C CA . GLN A 1 82 ? 2.963 -9.673 -12.914 1.00 96.81 82 GLN A CA 1
ATOM 656 C C . GLN A 1 82 ? 3.334 -9.089 -11.549 1.00 96.81 82 GLN A C 1
ATOM 658 O O . GLN A 1 82 ? 2.736 -9.464 -10.541 1.00 96.81 82 GLN A O 1
ATOM 663 N N . MET A 1 83 ? 4.281 -8.142 -11.505 1.00 97.50 83 MET A N 1
ATOM 664 C CA . MET A 1 83 ? 4.604 -7.407 -10.279 1.00 97.50 83 MET A CA 1
ATOM 665 C C . MET A 1 83 ? 3.389 -6.632 -9.771 1.00 97.50 83 MET A C 1
ATOM 667 O O . MET A 1 83 ? 3.071 -6.708 -8.588 1.00 97.50 83 MET A O 1
ATOM 671 N N . ALA A 1 84 ? 2.684 -5.918 -10.654 1.00 97.62 84 ALA A N 1
ATOM 672 C CA . ALA A 1 84 ? 1.523 -5.115 -10.280 1.00 97.62 84 ALA A CA 1
ATOM 673 C C . ALA A 1 84 ? 0.344 -5.974 -9.796 1.00 97.62 84 ALA A C 1
ATOM 675 O O . ALA A 1 84 ? -0.369 -5.581 -8.868 1.00 97.62 84 ALA A O 1
ATOM 676 N N . GLU A 1 85 ? 0.134 -7.144 -10.400 1.00 97.31 85 GLU A N 1
ATOM 677 C CA . GLU A 1 85 ? -0.858 -8.125 -9.951 1.00 97.31 85 GLU A CA 1
ATOM 678 C C . GLU A 1 85 ? -0.485 -8.712 -8.588 1.00 97.31 85 GLU A C 1
ATOM 680 O O . GLU A 1 85 ? -1.298 -8.671 -7.662 1.00 97.31 85 GLU A O 1
ATOM 685 N N . THR A 1 86 ? 0.755 -9.187 -8.442 1.00 97.69 86 THR A N 1
ATOM 686 C CA . THR A 1 86 ? 1.257 -9.810 -7.208 1.00 97.69 86 THR A CA 1
ATOM 687 C C . THR A 1 86 ? 1.235 -8.818 -6.047 1.00 97.69 86 THR A C 1
ATOM 689 O O . THR A 1 86 ? 0.668 -9.112 -4.996 1.00 97.69 86 THR A O 1
ATOM 692 N N . LEU A 1 87 ? 1.767 -7.608 -6.245 1.00 97.94 87 LEU A N 1
ATOM 693 C CA . LEU A 1 87 ? 1.748 -6.538 -5.247 1.00 97.94 87 LEU A CA 1
ATOM 694 C C . LEU A 1 87 ? 0.314 -6.085 -4.934 1.00 97.94 87 LEU A C 1
ATOM 696 O O . LEU A 1 87 ? -0.025 -5.847 -3.777 1.00 97.94 87 LEU A O 1
ATOM 700 N N . GLY A 1 88 ? -0.560 -6.016 -5.943 1.00 98.00 88 GLY A N 1
ATOM 701 C CA . GLY A 1 88 ? -1.974 -5.693 -5.754 1.00 98.00 88 GLY A CA 1
ATOM 702 C C . GLY A 1 88 ? -2.717 -6.712 -4.889 1.00 98.00 88 GLY A C 1
ATOM 703 O O . GLY A 1 88 ? -3.513 -6.325 -4.032 1.00 98.00 88 GLY A O 1
ATOM 704 N N . TRP A 1 89 ? -2.461 -8.006 -5.081 1.00 97.88 89 TRP A N 1
ATOM 705 C CA . TRP A 1 89 ? -2.992 -9.058 -4.213 1.00 97.88 89 TRP A CA 1
ATOM 706 C C . TRP A 1 89 ? -2.377 -9.020 -2.817 1.00 97.88 89 TRP A C 1
ATOM 708 O O . TRP A 1 89 ? -3.122 -9.075 -1.838 1.00 97.88 89 TRP A O 1
ATOM 718 N N . ALA A 1 90 ? -1.062 -8.827 -2.715 1.00 97.81 90 ALA A N 1
ATOM 719 C CA . ALA A 1 90 ? -0.376 -8.734 -1.434 1.00 97.81 90 ALA A CA 1
ATOM 720 C C . ALA A 1 90 ? -0.913 -7.580 -0.571 1.00 97.81 90 ALA A C 1
ATOM 722 O O . ALA A 1 90 ? -1.166 -7.763 0.614 1.00 97.81 90 ALA A O 1
ATOM 723 N N . ILE A 1 91 ? -1.190 -6.411 -1.161 1.00 97.94 91 ILE A N 1
ATOM 724 C CA . ILE A 1 91 ? -1.767 -5.266 -0.437 1.00 97.94 91 ILE A CA 1
ATOM 725 C C . ILE A 1 91 ? -3.196 -5.559 0.042 1.00 97.94 91 ILE A C 1
ATOM 727 O O . ILE A 1 91 ? -3.567 -5.160 1.149 1.00 97.94 91 ILE A O 1
ATOM 731 N N . ARG A 1 92 ? -4.013 -6.266 -0.753 1.00 96.88 92 ARG A N 1
ATOM 732 C CA . ARG A 1 92 ? -5.352 -6.697 -0.305 1.00 96.88 92 ARG A CA 1
ATOM 733 C C . ARG A 1 92 ? -5.255 -7.659 0.878 1.00 96.88 92 ARG A C 1
ATOM 735 O O . ARG A 1 92 ? -5.967 -7.464 1.861 1.00 96.88 92 ARG A O 1
ATOM 742 N N . LEU A 1 93 ? -4.352 -8.636 0.808 1.00 95.31 93 LEU A N 1
ATOM 743 C CA . LEU A 1 93 ? -4.096 -9.583 1.895 1.00 95.31 93 LEU A CA 1
ATOM 744 C C . LEU A 1 93 ? -3.551 -8.885 3.144 1.00 95.31 93 LEU A C 1
ATOM 746 O O . LEU A 1 93 ? -4.051 -9.124 4.233 1.00 95.31 93 LEU A O 1
ATOM 750 N N . LEU A 1 94 ? -2.622 -7.942 2.999 1.00 95.62 94 LEU A N 1
ATOM 751 C CA . LEU A 1 94 ? -2.101 -7.132 4.101 1.00 95.62 94 LEU A CA 1
ATOM 752 C C . LEU A 1 94 ? -3.219 -6.371 4.837 1.00 95.62 94 LEU A C 1
ATOM 754 O O . LEU A 1 94 ? -3.236 -6.308 6.068 1.00 95.62 94 LEU A O 1
ATOM 758 N N . ARG A 1 95 ? -4.173 -5.795 4.092 1.00 95.31 95 ARG A N 1
ATOM 759 C CA . ARG A 1 95 ? -5.353 -5.133 4.675 1.00 95.31 95 ARG A CA 1
ATOM 760 C C . ARG A 1 95 ? -6.257 -6.131 5.392 1.00 95.31 95 ARG A C 1
ATOM 762 O O . ARG A 1 95 ? -6.689 -5.840 6.505 1.00 95.31 95 ARG A O 1
ATOM 769 N N . TYR A 1 96 ? -6.505 -7.287 4.778 1.00 93.00 96 TYR A N 1
ATOM 770 C CA . TYR A 1 96 ? -7.277 -8.371 5.385 1.00 93.00 96 TYR A CA 1
ATOM 771 C C . TYR A 1 96 ? -6.648 -8.825 6.704 1.00 93.00 96 TYR A C 1
ATOM 773 O O . TYR A 1 96 ? -7.318 -8.812 7.732 1.00 93.00 96 TYR A O 1
ATOM 781 N N . TYR A 1 97 ? -5.345 -9.104 6.697 1.00 89.38 97 TYR A N 1
ATOM 782 C CA . TYR A 1 97 ? -4.573 -9.448 7.879 1.00 89.38 97 TYR A CA 1
ATOM 783 C C . TYR A 1 97 ? -4.815 -8.414 8.983 1.00 89.38 97 TYR A C 1
ATOM 785 O O . TYR A 1 97 ? -5.354 -8.743 10.034 1.00 89.38 97 TYR A O 1
ATOM 793 N N . ARG A 1 98 ? -4.563 -7.129 8.740 1.00 89.12 98 ARG A N 1
ATOM 794 C CA . ARG A 1 98 ? -4.746 -6.082 9.766 1.00 89.12 98 ARG A CA 1
ATOM 795 C C . ARG A 1 98 ? -6.168 -5.957 10.330 1.00 89.12 98 ARG A C 1
ATOM 797 O O . ARG A 1 98 ? -6.318 -5.508 11.473 1.00 89.12 98 ARG A O 1
ATOM 804 N N . ALA A 1 99 ? -7.179 -6.291 9.531 1.00 87.12 99 ALA A N 1
ATOM 805 C CA . ALA A 1 99 ? -8.586 -6.191 9.901 1.00 87.12 99 ALA A CA 1
ATOM 806 C C . ALA A 1 99 ? -9.090 -7.405 10.697 1.00 87.12 99 ALA A C 1
ATOM 808 O O . ALA A 1 99 ? -9.968 -7.240 11.541 1.00 87.12 99 ALA A O 1
ATOM 809 N N . VAL A 1 100 ? -8.536 -8.593 10.450 1.00 81.38 100 VAL A N 1
ATOM 810 C CA . VAL A 1 100 ? -9.037 -9.856 11.001 1.00 81.38 100 VAL A CA 1
ATOM 811 C C . VAL A 1 100 ? -8.188 -10.318 12.198 1.00 81.38 100 VAL A C 1
ATOM 813 O O . VAL A 1 100 ? -6.959 -10.384 12.071 1.00 81.38 100 VAL A O 1
ATOM 816 N N . PRO A 1 101 ? -8.808 -10.638 13.357 1.00 64.75 101 PRO A N 1
ATOM 817 C CA . PRO A 1 101 ? -8.113 -11.196 14.520 1.00 64.75 101 PRO A CA 1
ATOM 818 C C . PRO A 1 101 ? -7.337 -12.475 14.177 1.00 64.75 101 PRO A C 1
ATOM 820 O O . PRO A 1 101 ? -7.789 -13.276 13.358 1.00 64.75 101 PRO A O 1
ATOM 823 N N . ASP A 1 102 ? -6.201 -12.710 14.838 1.00 61.88 102 ASP A N 1
ATOM 824 C CA . ASP A 1 102 ? -5.300 -13.835 14.527 1.00 61.88 102 ASP A CA 1
ATOM 825 C C . ASP A 1 102 ? -5.997 -15.211 14.584 1.00 61.88 102 ASP A C 1
ATOM 827 O O . ASP A 1 102 ? -5.684 -16.097 13.788 1.00 61.88 102 ASP A O 1
ATOM 831 N N . ALA A 1 103 ? -7.027 -15.354 15.429 1.00 52.50 103 ALA A N 1
ATOM 832 C CA . ALA A 1 103 ? -7.848 -16.563 15.554 1.00 52.50 103 ALA A CA 1
ATOM 833 C C . ALA A 1 103 ? -8.572 -16.977 14.254 1.00 52.50 103 ALA A C 1
ATOM 835 O O . ALA A 1 103 ? -8.789 -18.166 14.018 1.00 52.50 103 ALA A O 1
ATOM 836 N N . GLU A 1 104 ? -8.931 -16.025 13.389 1.00 54.97 104 GLU A N 1
ATOM 837 C CA . GLU A 1 104 ? -9.550 -16.320 12.091 1.00 54.97 104 GLU A CA 1
ATOM 838 C C . GLU A 1 104 ? -8.516 -16.499 10.970 1.00 54.97 104 GLU A C 1
ATOM 840 O O . GLU A 1 104 ? -8.812 -17.142 9.964 1.00 54.97 104 GLU A O 1
ATOM 845 N N . ARG A 1 105 ? -7.273 -16.026 11.142 1.00 57.06 105 ARG A N 1
ATOM 846 C CA . ARG A 1 105 ? -6.203 -16.226 10.149 1.00 57.06 105 ARG A CA 1
ATOM 847 C C . ARG A 1 105 ? -5.694 -17.659 10.103 1.00 57.06 105 ARG A C 1
ATOM 849 O O . ARG A 1 105 ? -5.498 -18.182 9.008 1.00 57.06 105 ARG A O 1
ATOM 856 N N . SER A 1 106 ? -5.529 -18.316 11.253 1.00 52.53 106 SER A N 1
ATOM 857 C CA . SER A 1 106 ? -5.062 -19.712 11.307 1.00 52.53 106 SER A CA 1
ATOM 858 C C . SER A 1 106 ? -5.993 -20.684 10.568 1.00 52.53 106 SER A C 1
ATOM 860 O O . SER A 1 106 ? -5.539 -21.714 10.071 1.00 52.53 106 SER A O 1
ATOM 862 N N . ARG A 1 107 ? -7.282 -20.336 10.418 1.00 53.34 107 ARG A N 1
ATOM 863 C CA . ARG A 1 107 ? -8.250 -21.112 9.623 1.00 53.34 107 ARG A CA 1
ATOM 864 C C . ARG A 1 107 ? -8.028 -20.998 8.113 1.00 53.34 107 ARG A C 1
ATOM 866 O O . ARG A 1 107 ? -8.359 -21.931 7.396 1.00 53.34 107 ARG A O 1
ATOM 873 N N . VAL A 1 108 ? -7.467 -19.888 7.629 1.00 55.50 108 VAL A N 1
ATOM 874 C CA . VAL A 1 108 ? -7.266 -19.632 6.189 1.00 55.50 108 VAL A CA 1
ATOM 875 C C . VAL A 1 108 ? -5.963 -20.252 5.670 1.00 55.50 108 VAL A C 1
ATOM 877 O O . VAL A 1 108 ? -5.870 -20.581 4.492 1.00 55.50 108 VAL A O 1
ATOM 880 N N . VAL A 1 109 ? -4.967 -20.449 6.540 1.00 54.03 109 VAL A N 1
ATOM 881 C CA . VAL A 1 109 ? -3.646 -20.999 6.166 1.00 54.03 109 VAL A CA 1
ATOM 882 C C . VAL A 1 109 ? -3.607 -22.536 6.226 1.00 54.03 109 VAL A C 1
ATOM 884 O O . VAL A 1 109 ? -2.676 -23.147 5.712 1.00 54.03 109 VAL A O 1
ATOM 887 N N . SER A 1 110 ? -4.625 -23.190 6.795 1.00 35.72 110 SER A N 1
ATOM 888 C CA . SER A 1 110 ? -4.711 -24.656 6.789 1.00 35.72 110 SER A CA 1
ATOM 889 C C . SER A 1 110 ? -5.196 -25.170 5.425 1.00 35.72 110 SER A C 1
ATOM 891 O O . SER A 1 110 ? -6.332 -24.878 5.045 1.00 35.72 110 SER A O 1
ATOM 893 N N . PRO A 1 111 ? -4.411 -25.980 4.687 1.00 51.28 111 PRO A N 1
ATOM 894 C CA . PRO A 1 111 ? -4.883 -26.638 3.481 1.00 51.28 111 PRO A CA 1
ATOM 895 C C . PRO A 1 111 ? -5.640 -27.902 3.902 1.00 51.28 111 PRO A C 1
ATOM 897 O O . PRO A 1 111 ? -5.118 -29.008 3.819 1.00 51.28 111 PRO A O 1
ATOM 900 N N . VAL A 1 112 ? -6.860 -27.755 4.416 1.00 45.38 112 VAL A N 1
ATOM 901 C CA . VAL A 1 112 ? -7.695 -28.907 4.775 1.00 45.38 112 VAL A CA 1
ATOM 902 C C . VAL A 1 112 ? -9.013 -28.824 4.027 1.00 45.38 112 VAL A C 1
ATOM 904 O O . VAL A 1 112 ? -9.831 -27.950 4.282 1.00 45.38 112 VAL A O 1
ATOM 907 N N . GLY A 1 113 ? -9.169 -29.765 3.093 1.00 42.66 113 GLY A N 1
ATOM 908 C CA . GLY A 1 113 ? -10.445 -30.338 2.677 1.00 42.66 113 GLY A CA 1
ATOM 909 C C . GLY A 1 113 ? -11.447 -29.367 2.068 1.00 42.66 113 GLY A C 1
ATOM 910 O O . GLY A 1 113 ? -12.237 -28.745 2.770 1.00 42.66 113 GLY A O 1
ATOM 911 N N . ARG A 1 114 ? -11.528 -29.350 0.733 1.00 46.75 114 ARG A N 1
ATOM 912 C CA . ARG A 1 114 ? -12.804 -29.048 0.073 1.00 46.75 114 ARG A CA 1
ATOM 913 C C . ARG A 1 114 ? -13.814 -30.104 0.523 1.00 46.75 114 ARG A C 1
ATOM 915 O O . ARG A 1 114 ? -13.873 -31.173 -0.078 1.00 46.75 114 ARG A O 1
ATOM 922 N N . GLU A 1 115 ? -14.595 -29.818 1.556 1.00 43.38 115 GLU A N 1
ATOM 923 C CA . GLU A 1 115 ? -15.865 -30.512 1.717 1.00 43.38 115 GLU A CA 1
ATOM 924 C C . GLU A 1 115 ? -16.832 -30.020 0.628 1.00 43.38 115 GLU A C 1
ATOM 926 O O . GLU A 1 115 ? -16.954 -28.809 0.400 1.00 43.38 115 GLU A O 1
ATOM 931 N N . PRO A 1 116 ? -17.493 -30.934 -0.100 1.00 48.66 116 PRO A N 1
ATOM 932 C CA . PRO A 1 116 ? -18.498 -30.565 -1.077 1.00 48.66 116 PRO A CA 1
ATOM 933 C C . PRO A 1 116 ? -19.724 -30.000 -0.353 1.00 48.66 116 PRO A C 1
ATOM 935 O O . PRO A 1 116 ? -20.330 -30.653 0.493 1.00 48.66 116 PRO A O 1
ATOM 938 N N . PHE A 1 117 ? -20.107 -28.777 -0.721 1.00 47.47 117 PHE A N 1
ATOM 939 C CA . PHE A 1 117 ? -21.392 -28.195 -0.343 1.00 47.47 117 PHE A CA 1
ATOM 940 C C . PHE A 1 117 ? -22.533 -29.169 -0.690 1.00 47.47 117 PHE A C 1
ATOM 942 O O . PHE A 1 117 ? -22.632 -29.573 -1.854 1.00 47.47 117 PHE A O 1
ATOM 949 N N . PRO A 1 118 ? -23.441 -29.506 0.245 1.00 54.75 118 PRO A N 1
ATOM 950 C CA . PRO A 1 118 ? -24.675 -30.172 -0.135 1.00 54.75 118 PRO A CA 1
ATOM 951 C C . PRO A 1 118 ? -25.554 -29.195 -0.939 1.00 54.75 118 PRO A C 1
ATOM 953 O O . PRO A 1 118 ? -25.560 -27.985 -0.669 1.00 54.75 118 PRO A O 1
ATOM 956 N N . PRO A 1 119 ? -26.300 -29.680 -1.945 1.00 53.38 119 PRO A N 1
ATOM 957 C CA . PRO A 1 119 ? -27.099 -28.821 -2.804 1.00 53.38 119 PRO A CA 1
ATOM 958 C C . PRO A 1 119 ? -28.249 -28.201 -2.001 1.00 53.38 119 PRO A C 1
ATOM 960 O O . PRO A 1 119 ? -29.061 -28.901 -1.398 1.00 53.38 119 PRO A O 1
ATOM 963 N N . ARG A 1 120 ? -28.341 -26.865 -2.018 1.00 52.06 120 ARG A N 1
ATOM 964 C CA . ARG A 1 120 ? -29.509 -26.127 -1.516 1.00 52.06 120 ARG A CA 1
ATOM 965 C C . ARG A 1 120 ? -30.745 -26.538 -2.317 1.00 52.06 120 ARG A C 1
ATOM 967 O O . ARG A 1 120 ? -30.907 -26.129 -3.467 1.00 52.06 120 ARG A O 1
ATOM 974 N N . ALA A 1 121 ? -31.629 -27.304 -1.687 1.00 40.44 121 ALA A N 1
ATOM 975 C CA . ALA A 1 121 ? -32.982 -27.512 -2.172 1.00 40.44 121 ALA A CA 1
ATOM 976 C C . ALA A 1 121 ? -33.720 -26.164 -2.211 1.00 40.44 121 ALA A C 1
ATOM 978 O O . ALA A 1 121 ? -33.758 -25.418 -1.231 1.00 40.44 121 ALA A O 1
ATOM 979 N N . ARG A 1 122 ? -34.281 -25.845 -3.379 1.00 50.34 122 ARG A N 1
ATOM 980 C CA . ARG A 1 122 ? -35.210 -24.732 -3.573 1.00 50.34 122 ARG A CA 1
ATOM 981 C C . ARG A 1 122 ? -36.511 -25.061 -2.846 1.00 50.34 122 ARG A C 1
ATOM 983 O O . ARG A 1 122 ? -37.215 -25.973 -3.263 1.00 50.34 122 ARG A O 1
ATOM 990 N N . THR A 1 123 ? -36.865 -24.288 -1.830 1.00 41.59 123 THR A N 1
ATOM 991 C CA . THR A 1 123 ? -38.251 -24.207 -1.358 1.00 41.59 123 THR A CA 1
ATOM 992 C C . THR A 1 123 ? -38.883 -22.936 -1.903 1.00 41.59 123 THR A C 1
ATOM 994 O O . THR A 1 123 ? -38.420 -21.822 -1.656 1.00 41.59 123 THR A O 1
ATOM 997 N N . THR A 1 124 ? -39.914 -23.147 -2.710 1.00 46.31 124 THR A N 1
ATOM 998 C CA . THR A 1 124 ? -40.869 -22.170 -3.229 1.00 46.31 124 THR A CA 1
ATOM 999 C C . THR A 1 124 ? -41.625 -21.445 -2.103 1.00 46.31 124 THR A C 1
ATOM 1001 O O . THR A 1 124 ? -41.757 -21.986 -1.004 1.00 46.31 124 THR A O 1
ATOM 1004 N N . PRO A 1 125 ? -42.149 -20.232 -2.358 1.00 50.78 125 PRO A N 1
ATOM 1005 C CA . PRO A 1 125 ? -43.000 -19.516 -1.412 1.00 50.78 125 PRO A CA 1
ATOM 1006 C C . PRO A 1 125 ? -44.466 -19.967 -1.542 1.00 50.78 125 PRO A C 1
ATOM 1008 O O . PRO A 1 125 ? -44.917 -20.204 -2.666 1.00 50.78 125 PRO A O 1
ATOM 1011 N N . PRO A 1 126 ? -45.261 -20.005 -0.457 1.00 49.25 126 PRO A N 1
ATOM 1012 C CA . PRO A 1 126 ? -46.707 -20.005 -0.571 1.00 49.25 126 PRO A CA 1
ATOM 1013 C C . PRO A 1 126 ? -47.266 -18.586 -0.419 1.00 49.25 126 PRO A C 1
ATOM 1015 O O . PRO A 1 126 ? -46.929 -17.827 0.491 1.00 49.25 126 PRO A O 1
ATOM 1018 N N . VAL A 1 127 ? -48.143 -18.258 -1.360 1.00 50.31 127 VAL A N 1
ATOM 1019 C CA . VAL A 1 127 ? -48.952 -17.046 -1.447 1.00 50.31 127 VAL A CA 1
ATOM 1020 C C . VAL A 1 127 ? -50.230 -17.189 -0.606 1.00 50.31 127 VAL A C 1
ATOM 1022 O O . VAL A 1 127 ? -50.893 -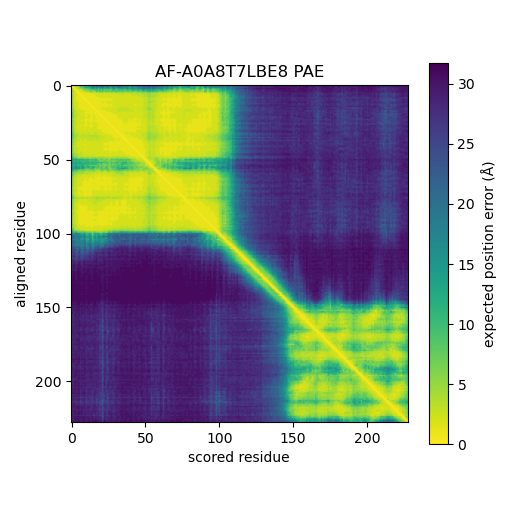18.219 -0.643 1.00 50.31 127 VAL A O 1
ATOM 1025 N N . ALA A 1 128 ? -50.569 -16.078 0.056 1.00 47.72 128 ALA A N 1
ATOM 1026 C CA . ALA A 1 128 ? -51.884 -15.572 0.475 1.00 47.72 128 ALA A CA 1
ATOM 1027 C C . ALA A 1 128 ? -52.748 -16.320 1.512 1.00 47.72 128 ALA A C 1
ATOM 1029 O O . ALA A 1 128 ? -53.349 -17.356 1.242 1.00 47.72 128 ALA A O 1
ATOM 1030 N N . ARG A 1 129 ? -53.070 -15.589 2.592 1.00 41.22 129 ARG A N 1
ATOM 1031 C CA . ARG A 1 129 ? -54.474 -15.310 2.948 1.00 41.22 129 ARG A CA 1
ATOM 1032 C C . ARG A 1 129 ? -54.612 -13.998 3.729 1.00 41.22 129 ARG A C 1
ATOM 1034 O O . ARG A 1 129 ? -53.934 -13.777 4.723 1.00 41.22 129 ARG A O 1
ATOM 1041 N N . GLN A 1 130 ? -55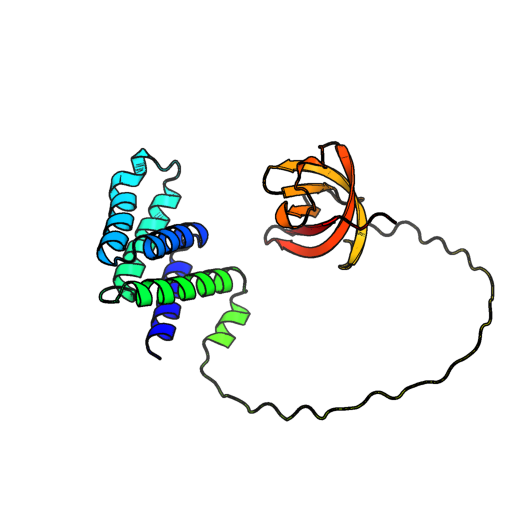.487 -13.134 3.220 1.00 40.38 130 GLN A N 1
ATOM 1042 C CA . GLN A 1 130 ? -55.982 -11.902 3.842 1.00 40.38 130 GLN A CA 1
ATOM 1043 C C . GLN A 1 130 ? -56.961 -12.243 4.986 1.00 40.38 130 GLN A C 1
ATOM 1045 O O . GLN A 1 130 ? -57.690 -13.225 4.864 1.00 40.38 130 GLN A O 1
ATOM 1050 N N . GLN A 1 131 ? -56.935 -11.526 6.121 1.00 39.16 131 GLN A N 1
ATOM 1051 C CA . GLN A 1 131 ? -57.910 -10.512 6.624 1.00 39.16 131 GLN A CA 1
ATOM 1052 C C . GLN A 1 131 ? -58.299 -10.890 8.085 1.00 39.16 131 GLN A C 1
ATOM 1054 O O . GLN A 1 131 ? -58.087 -12.052 8.432 1.00 39.16 131 GLN A O 1
ATOM 1059 N N . PRO A 1 132 ? -58.931 -10.038 8.934 1.00 47.72 132 PRO A N 1
ATOM 1060 C CA . PRO A 1 132 ? -59.180 -8.590 8.875 1.00 47.72 132 PRO A CA 1
ATOM 1061 C C . PRO A 1 132 ? -58.808 -7.819 10.181 1.00 47.72 132 PRO A C 1
ATOM 1063 O O . PRO A 1 132 ? -58.374 -8.372 11.186 1.00 47.72 132 PRO A O 1
ATOM 1066 N N . VAL A 1 133 ? -59.011 -6.501 10.126 1.00 46.97 133 VAL A N 1
ATOM 1067 C CA . VAL A 1 133 ? -58.959 -5.468 11.183 1.00 46.97 133 VAL A CA 1
ATOM 1068 C C . VAL A 1 133 ? -59.663 -5.812 12.511 1.00 46.97 133 VAL A C 1
ATOM 1070 O O . VAL A 1 133 ? -60.821 -6.224 12.513 1.00 46.97 133 VAL A O 1
ATOM 1073 N N . ARG A 1 134 ? -59.031 -5.446 13.640 1.00 36.94 134 ARG A N 1
ATOM 1074 C CA . ARG A 1 134 ? -59.724 -4.949 14.846 1.00 36.94 134 ARG A CA 1
ATOM 1075 C C . ARG A 1 134 ? -58.831 -4.012 15.661 1.00 36.94 134 ARG A C 1
ATOM 1077 O O . ARG A 1 134 ? -57.805 -4.412 16.202 1.00 36.94 134 ARG A O 1
ATOM 1084 N N . SER A 1 135 ? -59.261 -2.760 15.736 1.00 46.78 135 SER A N 1
ATOM 1085 C CA . SER A 1 135 ? -58.758 -1.738 16.645 1.00 46.78 135 SER A CA 1
ATOM 1086 C C . SER A 1 135 ? -59.122 -2.091 18.088 1.00 46.78 135 SER A C 1
ATOM 1088 O O . SER A 1 135 ? -60.294 -2.338 18.365 1.00 46.78 135 SER A O 1
ATOM 1090 N N . THR A 1 136 ? -58.162 -2.009 19.011 1.00 36.97 136 THR A N 1
ATOM 1091 C CA . THR A 1 136 ? -58.468 -1.661 20.406 1.00 36.97 136 THR A CA 1
ATOM 1092 C C . THR A 1 136 ? -57.397 -0.725 20.949 1.00 36.97 136 THR A C 1
ATOM 1094 O O . THR A 1 136 ? -56.203 -0.921 20.742 1.00 36.97 136 THR A O 1
ATOM 1097 N N . GLN A 1 137 ? -57.899 0.331 21.573 1.00 37.81 137 GLN A N 1
ATOM 1098 C CA . GLN A 1 137 ? -57.235 1.449 22.225 1.00 37.81 137 GLN A CA 1
ATOM 1099 C C . GLN A 1 137 ? -56.178 1.065 23.272 1.00 37.81 137 GLN A C 1
ATOM 1101 O O . GLN A 1 137 ? -56.356 0.132 24.045 1.00 37.81 137 GLN A O 1
ATOM 1106 N N . THR A 1 138 ? -55.151 1.916 23.321 1.00 37.56 138 THR A N 1
ATOM 1107 C CA . THR A 1 138 ? -54.584 2.548 24.524 1.00 37.56 138 THR A CA 1
ATOM 1108 C C . THR A 1 138 ? -54.166 1.648 25.689 1.00 37.56 138 THR A C 1
ATOM 1110 O O . THR A 1 138 ? -54.962 1.353 26.573 1.00 37.56 138 THR A O 1
ATOM 1113 N N . ILE A 1 139 ? -52.853 1.427 25.807 1.00 37.62 139 ILE A N 1
ATOM 1114 C CA . ILE A 1 139 ? -52.163 1.586 27.093 1.00 37.62 139 ILE A CA 1
ATOM 1115 C C . ILE A 1 139 ? -50.980 2.524 26.859 1.00 37.62 139 ILE A C 1
ATOM 1117 O O . ILE A 1 139 ? -50.042 2.218 26.125 1.00 37.62 139 ILE A O 1
ATOM 1121 N N . ILE A 1 140 ? -51.084 3.700 27.470 1.00 45.34 140 ILE A N 1
ATOM 1122 C CA . ILE A 1 140 ? -49.977 4.606 27.742 1.00 45.34 140 ILE A CA 1
ATOM 1123 C C . ILE A 1 140 ? -49.043 3.841 28.681 1.00 45.34 140 ILE A C 1
ATOM 1125 O O . ILE A 1 140 ? -49.391 3.581 29.828 1.00 45.34 140 ILE A O 1
ATOM 1129 N N . ALA A 1 141 ? -47.883 3.447 28.174 1.00 34.22 141 ALA A N 1
ATOM 1130 C CA . ALA A 1 141 ? -46.750 3.041 28.984 1.00 34.22 141 ALA A CA 1
ATOM 1131 C C . ALA A 1 141 ? -45.544 3.795 28.437 1.00 34.22 141 ALA A C 1
ATOM 1133 O O . ALA A 1 141 ? -44.896 3.385 27.477 1.00 34.22 141 ALA A O 1
ATOM 1134 N N . GLU A 1 142 ? -45.329 4.966 29.020 1.00 50.75 142 GLU A N 1
ATOM 1135 C CA . GLU A 1 142 ? -44.054 5.661 29.033 1.00 50.75 142 GLU A CA 1
ATOM 1136 C C . GLU A 1 142 ? -42.960 4.685 29.498 1.00 50.75 142 GLU A C 1
ATOM 1138 O O . GLU A 1 142 ? -43.031 4.188 30.625 1.00 50.75 142 GLU A O 1
ATOM 1143 N N . PRO A 1 143 ? -41.938 4.379 28.680 1.00 42.06 143 PRO A N 1
ATOM 1144 C CA . PRO A 1 143 ? -40.701 3.859 29.209 1.00 42.06 143 PRO A CA 1
ATOM 1145 C C . PRO A 1 143 ? -39.828 5.057 29.578 1.00 42.06 143 PRO A C 1
ATOM 1147 O O . PRO A 1 143 ? -39.353 5.806 28.722 1.00 42.06 143 PRO A O 1
ATOM 1150 N N . ALA A 1 144 ? -39.628 5.197 30.884 1.00 36.12 144 ALA A N 1
ATOM 1151 C CA . ALA A 1 144 ? -38.543 5.936 31.509 1.00 36.12 144 ALA A CA 1
ATOM 1152 C C . ALA A 1 144 ? -37.193 5.696 30.783 1.00 36.12 144 ALA A C 1
ATOM 1154 O O . ALA A 1 144 ? -37.006 4.666 30.127 1.00 36.12 144 ALA A O 1
ATOM 1155 N N . PRO A 1 145 ? -36.250 6.650 30.868 1.00 42.62 145 PRO A N 1
ATOM 1156 C CA . PRO A 1 145 ? -35.258 6.917 29.837 1.00 42.62 145 PRO A CA 1
ATOM 1157 C C . PRO A 1 145 ? -34.282 5.750 29.705 1.00 42.62 145 PRO A C 1
ATOM 1159 O O . PRO A 1 145 ? -33.382 5.566 30.525 1.00 42.62 145 PRO A O 1
ATOM 1162 N N . ALA A 1 146 ? -34.446 4.967 28.640 1.00 42.16 146 ALA A N 1
ATOM 1163 C CA . ALA A 1 146 ? -33.411 4.050 28.210 1.00 42.16 146 ALA A CA 1
ATOM 1164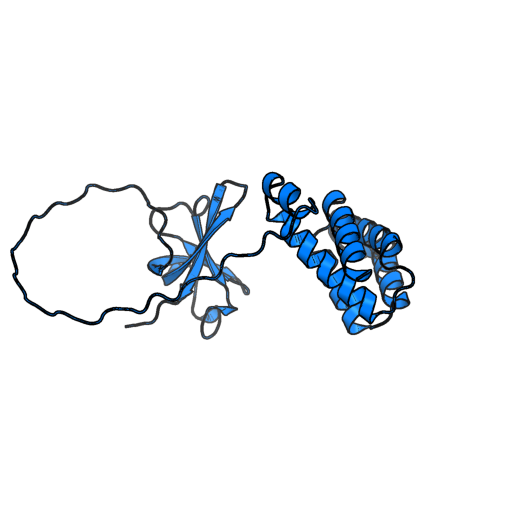 C C . ALA A 1 146 ? -32.188 4.894 27.843 1.00 42.16 146 ALA A C 1
ATOM 1166 O O . ALA A 1 146 ? -32.262 5.783 26.990 1.00 42.16 146 ALA A O 1
ATOM 1167 N N . GLY A 1 147 ? -31.078 4.642 28.537 1.00 43.19 147 GLY A N 1
ATOM 1168 C CA . GLY A 1 147 ? -29.796 5.258 28.237 1.00 43.19 147 GLY A CA 1
ATOM 1169 C C . GLY A 1 147 ? -29.457 5.155 26.745 1.00 43.19 147 GLY A C 1
ATOM 1170 O O . GLY A 1 147 ? -29.997 4.300 26.033 1.00 43.19 147 GLY A O 1
ATOM 1171 N N . PRO A 1 148 ? -28.573 6.038 26.261 1.00 50.53 148 PRO A N 1
ATOM 1172 C CA . PRO A 1 148 ? -28.319 6.220 24.841 1.00 50.53 148 PRO A CA 1
ATOM 1173 C C . PRO A 1 148 ? -27.982 4.871 24.204 1.00 50.53 148 PRO A C 1
ATOM 1175 O O . PRO A 1 148 ? -26.972 4.239 24.515 1.00 50.53 148 PRO A O 1
ATOM 1178 N N . THR A 1 149 ? -28.892 4.387 23.361 1.00 59.34 149 THR A N 1
ATOM 1179 C CA . THR A 1 149 ? -28.762 3.116 22.648 1.00 59.34 149 THR A CA 1
ATOM 1180 C C . THR A 1 149 ? -28.268 3.437 21.247 1.00 59.34 149 THR A C 1
ATOM 1182 O O . THR A 1 149 ? -28.819 4.314 20.580 1.00 59.34 149 THR A O 1
ATOM 1185 N N . VAL A 1 150 ? -27.177 2.798 20.821 1.00 61.41 150 VAL A N 1
ATOM 1186 C CA . VAL A 1 150 ? -26.531 3.139 19.547 1.00 61.41 150 VAL A CA 1
ATOM 1187 C C . VAL A 1 150 ? -27.535 2.856 18.423 1.00 61.41 150 VAL A C 1
ATOM 1189 O O . VAL A 1 150 ? -28.090 1.754 18.395 1.00 61.41 150 VAL A O 1
ATOM 1192 N N . PRO A 1 151 ? -27.808 3.813 17.516 1.00 66.81 151 PRO A N 1
ATOM 1193 C CA . PRO A 1 151 ? -28.819 3.621 16.484 1.00 66.81 151 PRO A CA 1
ATOM 1194 C C . PRO A 1 151 ? -28.505 2.408 15.596 1.00 66.81 151 PRO A C 1
ATOM 1196 O O . PRO A 1 151 ? -27.387 2.261 15.097 1.00 66.81 151 PRO A O 1
ATOM 1199 N N . ALA A 1 152 ? -29.501 1.542 15.393 1.00 71.00 152 ALA A N 1
ATOM 1200 C CA . ALA A 1 152 ? -29.384 0.369 14.531 1.00 71.00 152 ALA A CA 1
ATOM 1201 C C . ALA A 1 152 ? -29.211 0.757 13.050 1.00 71.00 152 ALA A C 1
ATOM 1203 O O . ALA A 1 152 ? -29.622 1.835 12.616 1.00 71.00 152 ALA A O 1
ATOM 1204 N N . ILE A 1 153 ? -28.629 -0.143 12.254 1.00 73.62 153 ILE A N 1
ATOM 1205 C CA . ILE A 1 153 ? -28.489 0.039 10.802 1.00 73.62 153 ILE A CA 1
ATOM 1206 C C . ILE A 1 153 ? -29.883 0.205 10.173 1.00 73.62 153 ILE A C 1
ATOM 1208 O O . ILE A 1 153 ? -30.787 -0.579 10.448 1.00 73.62 153 ILE A O 1
ATOM 1212 N N . GLY A 1 154 ? -30.058 1.244 9.353 1.00 70.00 154 GLY A N 1
ATOM 1213 C CA . GLY A 1 154 ? -31.338 1.655 8.768 1.00 70.00 154 GLY A CA 1
ATOM 1214 C C . GLY A 1 154 ? -32.134 2.664 9.607 1.00 70.00 154 GLY A C 1
ATOM 1215 O O . GLY A 1 154 ? -33.128 3.205 9.125 1.00 70.00 154 GLY A O 1
ATOM 1216 N N . ALA A 1 155 ? -31.708 2.971 10.839 1.00 75.50 155 ALA A N 1
ATOM 1217 C CA . ALA A 1 155 ? -32.342 4.012 11.640 1.00 75.50 155 ALA A CA 1
ATOM 1218 C C . ALA A 1 155 ? -32.018 5.405 11.080 1.00 75.50 155 ALA A C 1
ATOM 1220 O O . ALA A 1 155 ? -30.867 5.721 10.768 1.00 75.50 155 ALA A O 1
ATOM 1221 N N . THR A 1 156 ? -33.034 6.264 10.992 1.00 80.69 156 THR A N 1
ATOM 1222 C CA . THR A 1 156 ? -32.850 7.685 10.682 1.00 80.69 156 THR A CA 1
ATOM 1223 C C . THR A 1 156 ? -32.882 8.514 11.951 1.00 80.69 156 THR A C 1
ATOM 1225 O O . THR A 1 156 ? -33.823 8.387 12.733 1.00 80.69 156 THR A O 1
ATOM 1228 N N . PHE A 1 157 ? -31.925 9.418 12.117 1.00 81.31 157 PHE A N 1
ATOM 1229 C CA . PHE A 1 157 ? -31.923 10.388 13.207 1.00 81.31 157 PHE A CA 1
ATOM 1230 C C . PHE A 1 157 ? -31.483 11.765 12.709 1.00 81.31 157 PHE A C 1
ATOM 1232 O O . PHE A 1 157 ? -30.958 11.918 11.604 1.00 81.31 157 PHE A O 1
ATOM 1239 N N . THR A 1 158 ? -31.726 12.786 13.525 1.00 81.00 158 THR A N 1
ATOM 1240 C CA . THR A 1 158 ? -31.248 14.145 13.267 1.00 81.00 158 THR A CA 1
ATOM 1241 C C . THR A 1 158 ? -30.080 14.418 14.200 1.00 81.00 158 THR A C 1
ATOM 1243 O O . THR A 1 158 ? -30.267 14.474 15.413 1.00 81.00 158 THR A O 1
ATOM 1246 N N . GLY A 1 159 ? -28.879 14.551 13.644 1.00 83.50 159 GLY A N 1
ATOM 1247 C CA . GLY A 1 159 ? -27.669 14.874 14.397 1.00 83.50 159 GLY A CA 1
ATOM 1248 C C . GLY A 1 159 ? -27.202 16.302 14.132 1.00 83.50 159 GLY A C 1
ATOM 1249 O O . GLY A 1 159 ? -27.560 16.903 13.116 1.00 83.50 159 GLY A O 1
ATOM 1250 N N . LYS A 1 160 ? -26.404 16.863 15.042 1.00 83.50 160 LYS A N 1
ATOM 1251 C CA . LYS A 1 160 ? -25.749 18.163 14.829 1.00 83.50 160 LYS A CA 1
ATOM 1252 C C . LYS A 1 160 ? -24.420 17.943 14.120 1.00 83.50 160 LYS A C 1
ATOM 1254 O O . LYS A 1 160 ? -23.666 17.059 14.505 1.00 83.50 160 LYS A O 1
ATOM 1259 N N . VAL A 1 161 ? -24.122 18.729 13.095 1.00 83.12 161 VAL A N 1
ATOM 1260 C CA . VAL A 1 161 ? -22.824 18.668 12.417 1.00 83.12 161 VAL A CA 1
ATOM 1261 C C . VAL A 1 161 ? -21.760 19.252 13.347 1.00 83.12 161 VAL A C 1
ATOM 1263 O O . VAL A 1 161 ? -21.809 20.441 13.659 1.00 83.12 161 VAL A O 1
ATOM 1266 N N . ALA A 1 162 ? -20.827 18.414 13.792 1.00 79.75 162 ALA A N 1
ATOM 1267 C CA . ALA A 1 162 ? -19.733 18.800 14.681 1.00 79.75 162 ALA A CA 1
ATOM 1268 C C . ALA A 1 162 ? -18.575 19.428 13.890 1.00 79.75 162 ALA A C 1
ATOM 1270 O O . ALA A 1 162 ? -18.090 20.500 14.237 1.00 79.75 162 ALA A O 1
ATOM 1271 N N . ALA A 1 163 ? -18.192 18.806 12.771 1.00 78.25 163 ALA A N 1
ATOM 1272 C CA . ALA A 1 163 ? -17.117 19.278 11.903 1.00 78.25 163 ALA A CA 1
ATOM 1273 C C . ALA A 1 163 ? -17.397 18.938 10.433 1.00 78.25 163 ALA A C 1
ATOM 1275 O O . ALA A 1 163 ? -18.103 17.975 10.125 1.00 78.25 163 ALA A O 1
ATOM 1276 N N . VAL A 1 164 ? -16.848 19.738 9.521 1.00 76.69 164 VAL A N 1
ATOM 1277 C CA . VAL A 1 164 ? -16.952 19.536 8.072 1.00 76.69 164 VAL A CA 1
ATOM 1278 C C . VAL A 1 164 ? -15.556 19.639 7.481 1.00 76.69 164 VAL A C 1
ATOM 1280 O O . VAL A 1 164 ? -14.947 20.701 7.556 1.00 76.69 164 VAL A O 1
ATOM 1283 N N . ASP A 1 165 ? -15.104 18.557 6.856 1.00 75.75 165 ASP A N 1
ATOM 1284 C CA . ASP A 1 165 ? -13.852 18.494 6.109 1.00 75.75 165 ASP A CA 1
ATOM 1285 C C . ASP A 1 165 ? -14.140 18.266 4.614 1.00 75.75 165 ASP A C 1
ATOM 1287 O O . ASP A 1 165 ? -15.261 17.942 4.206 1.00 75.75 165 ASP A O 1
ATOM 1291 N N . GLU A 1 166 ? -13.109 18.377 3.772 1.00 70.62 166 GLU A N 1
ATOM 1292 C CA . GLU A 1 166 ? -13.217 18.113 2.327 1.00 70.62 166 GLU A CA 1
ATOM 1293 C C . GLU A 1 166 ? -13.597 16.653 2.015 1.00 70.62 166 GLU A C 1
ATOM 1295 O O . GLU A 1 166 ? -14.215 16.377 0.990 1.00 70.62 166 GLU A O 1
ATOM 1300 N N . GLN A 1 167 ? -13.267 15.711 2.908 1.00 70.75 167 GLN A N 1
ATOM 1301 C CA . GLN A 1 167 ? -13.497 14.275 2.701 1.00 70.75 167 GLN A CA 1
ATOM 1302 C C . GLN A 1 167 ? -14.713 13.719 3.456 1.00 70.75 167 GLN A C 1
ATOM 1304 O O . GLN A 1 167 ? -15.263 12.683 3.065 1.00 70.75 167 GLN A O 1
ATOM 1309 N N . ALA A 1 168 ? -15.148 14.372 4.537 1.00 81.19 168 ALA A N 1
ATOM 1310 C CA . ALA A 1 168 ? -16.231 13.870 5.374 1.00 81.19 168 ALA A CA 1
ATOM 1311 C C . ALA A 1 168 ? -16.905 14.962 6.215 1.00 81.19 168 ALA A C 1
ATOM 1313 O O . ALA A 1 168 ? -16.300 15.961 6.588 1.00 81.19 168 ALA A O 1
ATOM 1314 N N . VAL A 1 169 ? -18.164 14.718 6.566 1.00 82.12 169 VAL A N 1
ATOM 1315 C CA . VAL A 1 169 ? -18.937 15.499 7.532 1.00 82.12 169 VAL A CA 1
ATOM 1316 C C . VAL A 1 169 ? -19.088 14.672 8.802 1.00 82.12 169 VAL A C 1
ATOM 1318 O O . VAL A 1 169 ? -19.595 13.547 8.760 1.00 82.12 169 VAL A O 1
ATOM 1321 N N . GLN A 1 170 ? -18.659 15.233 9.926 1.00 84.75 170 GLN A N 1
ATOM 1322 C CA . GLN A 1 170 ? -18.810 14.635 11.245 1.00 84.75 170 GLN A CA 1
ATOM 1323 C C . GLN A 1 170 ? -20.125 15.100 11.866 1.00 84.75 170 GLN A C 1
ATOM 1325 O O . GLN A 1 170 ? -20.419 16.295 11.934 1.00 84.75 170 GLN A O 1
ATOM 1330 N N . VAL A 1 171 ? -20.927 14.146 12.316 1.00 84.38 171 VAL A N 1
ATOM 1331 C CA . VAL A 1 171 ? -22.256 14.366 12.875 1.00 84.38 171 VAL A CA 1
ATOM 1332 C C . VAL A 1 171 ? -22.295 13.775 14.277 1.00 84.38 171 VAL A C 1
ATOM 1334 O O . VAL A 1 171 ? -22.050 12.585 14.474 1.00 84.38 171 VAL A O 1
ATOM 1337 N N . ASN A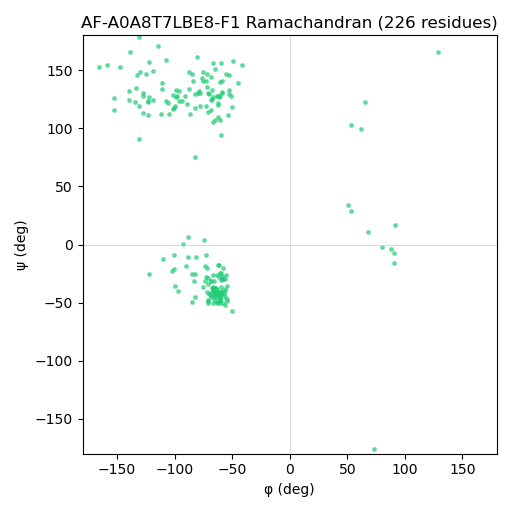 1 172 ? -22.626 14.617 15.247 1.00 84.31 172 ASN A N 1
ATOM 1338 C CA . ASN A 1 172 ? -22.854 14.225 16.623 1.00 84.31 172 ASN A CA 1
ATOM 1339 C C . ASN A 1 172 ? -24.165 13.424 16.718 1.00 84.31 172 ASN A C 1
ATOM 1341 O O . ASN A 1 172 ? -25.210 13.832 16.189 1.00 84.31 172 ASN A O 1
ATOM 1345 N N . VAL A 1 173 ? -24.078 12.260 17.361 1.00 81.12 173 VAL A N 1
ATOM 1346 C CA . VAL A 1 173 ? -25.192 11.336 17.563 1.00 81.12 173 VAL A CA 1
ATOM 1347 C C . VAL A 1 173 ? -25.897 11.714 18.867 1.00 81.12 173 VAL A C 1
ATOM 1349 O O . VAL A 1 173 ? -25.267 11.671 19.923 1.00 81.12 173 VAL A O 1
ATOM 1352 N N . PRO A 1 174 ? -27.199 12.054 18.837 1.00 74.88 174 PRO A N 1
ATOM 1353 C CA . PRO A 1 174 ? -27.925 12.453 20.037 1.00 74.88 174 PRO A CA 1
ATOM 1354 C C . PRO A 1 174 ? -27.788 11.426 21.167 1.00 74.88 174 PRO A C 1
ATOM 1356 O O . PRO A 1 174 ? -28.022 10.236 20.964 1.00 74.88 174 PRO A O 1
ATOM 1359 N N . GLY A 1 175 ? -27.424 11.905 22.357 1.00 70.50 175 GLY A N 1
ATOM 1360 C CA . GLY A 1 175 ? -27.265 11.075 23.552 1.00 70.50 175 GLY A CA 1
ATOM 1361 C C . GLY A 1 175 ? -25.879 10.453 23.730 1.00 70.50 175 GLY A C 1
ATOM 1362 O O . GLY A 1 175 ? -25.643 9.838 24.764 1.00 70.50 175 GLY A O 1
ATOM 1363 N N . PHE A 1 176 ? -24.949 10.632 22.790 1.00 74.38 176 PHE A N 1
ATOM 1364 C CA . PHE A 1 176 ? -23.590 10.111 22.910 1.00 74.38 176 PHE A CA 1
ATOM 1365 C C . PHE A 1 176 ? -22.539 11.216 22.892 1.00 74.38 176 PHE A C 1
ATOM 1367 O O . PHE A 1 176 ? -22.704 12.250 22.255 1.00 74.38 176 PHE A O 1
ATOM 1374 N N . ASP A 1 177 ? -21.440 10.958 23.597 1.00 73.25 177 ASP A N 1
ATOM 1375 C CA . ASP A 1 177 ? -20.247 11.797 23.552 1.00 73.25 177 ASP A CA 1
ATOM 1376 C C . ASP A 1 177 ? -19.481 11.554 22.241 1.00 73.25 177 ASP A C 1
ATOM 1378 O O . ASP A 1 177 ? -19.355 10.404 21.807 1.00 73.25 177 ASP A O 1
ATOM 1382 N N . GLU A 1 178 ? -18.935 12.608 21.636 1.00 72.12 178 GLU A N 1
ATOM 1383 C CA . GLU A 1 178 ? -18.194 12.556 20.368 1.00 72.12 178 GLU A CA 1
ATOM 1384 C C . GLU A 1 178 ? -16.945 11.668 20.467 1.00 72.12 178 GLU A C 1
ATOM 1386 O O . GLU A 1 178 ? -16.519 11.048 19.481 1.00 72.12 178 GLU A O 1
ATOM 1391 N N . GLU A 1 179 ? -16.382 11.549 21.671 1.00 71.94 179 GLU A N 1
ATOM 1392 C CA . GLU A 1 179 ? -15.250 10.669 21.965 1.00 71.94 179 GLU A CA 1
ATOM 1393 C C . GLU A 1 179 ? -15.634 9.184 21.942 1.00 71.94 179 GLU A C 1
ATOM 1395 O O . GLU A 1 179 ? -14.813 8.334 21.589 1.00 71.94 179 GLU A O 1
ATOM 1400 N N . LYS A 1 180 ? -16.895 8.865 22.261 1.00 76.12 180 LYS A N 1
ATOM 1401 C CA . LYS A 1 180 ? -17.413 7.491 22.329 1.00 76.12 180 LYS A CA 1
ATOM 1402 C C . LYS A 1 180 ? -18.123 7.075 21.050 1.00 76.12 180 LYS A C 1
ATOM 1404 O O . LYS A 1 180 ? -17.949 5.936 20.615 1.00 76.12 180 LYS A O 1
ATOM 1409 N N . VAL A 1 181 ? -18.897 7.970 20.437 1.00 80.75 181 VAL A N 1
ATOM 1410 C CA . VAL A 1 181 ? -19.653 7.701 19.211 1.00 80.75 181 VAL A CA 1
ATOM 1411 C C . VAL A 1 181 ? -19.594 8.902 18.275 1.00 80.75 181 VAL A C 1
ATOM 1413 O O . VAL A 1 181 ? -20.003 10.001 18.633 1.00 80.75 181 VAL A O 1
ATOM 1416 N N . VAL A 1 182 ? -19.138 8.685 17.042 1.00 84.25 182 VAL A N 1
ATOM 1417 C CA . VAL A 1 182 ? -19.127 9.724 16.005 1.00 84.25 182 VAL A CA 1
ATOM 1418 C C . VAL A 1 182 ? -19.804 9.230 14.735 1.00 84.25 182 VAL A C 1
ATOM 1420 O O . VAL A 1 182 ? -19.503 8.148 14.226 1.00 84.25 182 VAL A O 1
ATOM 1423 N N . GLY A 1 183 ? -20.727 10.031 14.213 1.00 86.12 183 GLY A N 1
ATOM 1424 C CA . GLY A 1 183 ? -21.308 9.838 12.896 1.00 86.12 183 GLY A CA 1
ATOM 1425 C C . GLY A 1 183 ? -20.394 10.411 11.821 1.00 86.12 183 GLY A C 1
ATOM 1426 O O . GLY A 1 183 ? -19.982 11.561 11.915 1.00 86.12 183 GLY A O 1
ATOM 1427 N N . ILE A 1 184 ? -20.079 9.638 10.788 1.00 85.38 184 ILE A N 1
ATOM 1428 C CA . ILE A 1 184 ? -19.271 10.082 9.653 1.00 85.38 184 ILE A CA 1
ATOM 1429 C C . ILE A 1 184 ? -20.069 9.884 8.375 1.00 85.38 184 ILE A C 1
ATOM 1431 O O . ILE A 1 184 ? -20.470 8.773 8.029 1.00 85.38 184 ILE A O 1
ATOM 1435 N N . MET A 1 185 ? -20.234 10.970 7.637 1.00 82.50 185 MET A N 1
ATOM 1436 C CA . MET A 1 185 ? -20.826 10.981 6.310 1.00 82.50 185 MET A CA 1
ATOM 1437 C C . MET A 1 185 ? -19.733 11.325 5.297 1.00 82.50 185 MET A C 1
ATOM 1439 O O . MET A 1 185 ? -19.192 12.428 5.318 1.00 82.50 185 MET A O 1
ATOM 1443 N N . LYS A 1 186 ? -19.360 10.372 4.437 1.00 80.38 186 LYS A N 1
ATOM 1444 C CA . LYS A 1 186 ? -18.298 10.578 3.434 1.00 80.38 186 LYS A CA 1
ATOM 1445 C C . LYS A 1 186 ? -18.807 11.508 2.331 1.00 80.38 186 LYS A C 1
ATOM 1447 O O . LYS A 1 186 ? -19.981 11.437 1.976 1.00 80.38 186 LYS A O 1
ATOM 1452 N N . ALA A 1 187 ? -17.938 12.337 1.759 1.00 73.81 187 ALA A N 1
ATOM 1453 C CA . ALA A 1 187 ? -18.317 13.237 0.665 1.00 73.81 187 ALA A CA 1
ATOM 1454 C C . ALA A 1 187 ? -18.976 12.487 -0.515 1.00 73.81 187 ALA A C 1
ATOM 1456 O O . ALA A 1 187 ? -19.950 12.975 -1.084 1.00 73.81 187 ALA A O 1
ATOM 1457 N N . ASP A 1 188 ? -18.520 11.263 -0.799 1.00 74.25 188 ASP A N 1
ATOM 1458 C CA . ASP A 1 188 ? -18.999 10.421 -1.906 1.00 74.25 188 ASP A CA 1
ATOM 1459 C C . ASP A 1 188 ? -20.456 9.950 -1.759 1.00 74.25 188 ASP A C 1
ATOM 1461 O O . ASP A 1 188 ? -21.124 9.670 -2.752 1.00 74.25 188 ASP A O 1
ATOM 1465 N N . VAL A 1 189 ? -20.971 9.854 -0.526 1.00 71.00 189 VAL A N 1
ATOM 1466 C CA . VAL A 1 189 ? -22.370 9.462 -0.256 1.00 71.00 189 VAL A CA 1
ATOM 1467 C C . VAL A 1 189 ? -23.306 10.665 -0.145 1.00 71.00 189 VAL A C 1
ATOM 1469 O O . VAL A 1 189 ? -24.506 10.495 0.074 1.00 71.00 189 VAL A O 1
ATOM 1472 N N . VAL A 1 190 ? -22.788 11.885 -0.314 1.00 70.38 190 VAL A N 1
ATOM 1473 C CA . VAL A 1 190 ? -23.564 13.122 -0.245 1.00 70.38 190 VAL A CA 1
ATOM 1474 C C . VAL A 1 190 ? -23.877 13.648 -1.650 1.00 70.38 190 VAL A C 1
ATOM 1476 O O . VAL A 1 190 ? -22.970 14.090 -2.359 1.00 70.38 190 VAL A O 1
ATOM 1479 N N . PRO A 1 191 ? -25.160 13.719 -2.055 1.00 61.34 191 PRO A N 1
ATOM 1480 C CA . PRO A 1 191 ? -25.542 14.300 -3.338 1.00 61.34 191 PRO A CA 1
ATOM 1481 C C . PRO A 1 191 ? -25.210 15.802 -3.394 1.00 61.34 191 PRO A C 1
ATOM 1483 O O . PRO A 1 191 ? -25.889 16.633 -2.774 1.00 61.34 191 PRO A O 1
ATOM 1486 N N . GLY A 1 192 ? -24.179 16.160 -4.163 1.00 62.31 192 GLY A N 1
ATOM 1487 C CA . GLY A 1 192 ? -23.675 17.534 -4.294 1.00 62.31 192 GLY A CA 1
ATOM 1488 C C . GLY A 1 192 ? -22.557 17.913 -3.313 1.00 62.31 192 GLY A C 1
ATOM 1489 O O . GLY A 1 192 ? -22.308 19.103 -3.134 1.00 62.31 192 GLY A O 1
ATOM 1490 N N . GLY A 1 193 ? -21.902 16.928 -2.686 1.00 65.19 193 GLY A N 1
ATOM 1491 C CA . GLY A 1 193 ? -20.727 17.127 -1.833 1.00 65.19 193 GLY A CA 1
ATOM 1492 C C . GLY A 1 193 ? -21.019 17.761 -0.469 1.00 65.19 193 GLY A C 1
ATOM 1493 O O . GLY A 1 193 ? -22.165 18.017 -0.094 1.00 65.19 193 GLY A O 1
ATOM 1494 N N . THR A 1 194 ? -19.963 18.029 0.301 1.00 65.81 194 THR A N 1
ATOM 1495 C CA . THR A 1 194 ? -20.055 18.518 1.691 1.00 65.81 194 THR A CA 1
ATOM 1496 C C . THR A 1 194 ? -20.512 19.978 1.810 1.00 65.81 194 THR A C 1
ATOM 1498 O O . THR A 1 194 ? -20.885 20.407 2.898 1.00 65.81 194 THR A O 1
ATOM 1501 N N . ALA A 1 195 ? -20.601 20.716 0.695 1.00 63.84 195 ALA A N 1
ATOM 1502 C CA . ALA A 1 195 ? -20.958 22.140 0.635 1.00 63.84 195 ALA A CA 1
ATOM 1503 C C . ALA A 1 195 ? -22.332 22.494 1.244 1.00 63.84 195 ALA A C 1
ATOM 1505 O O . ALA A 1 195 ? -22.582 23.646 1.600 1.00 63.84 195 ALA A O 1
ATOM 1506 N N . LYS A 1 196 ? -23.236 21.512 1.376 1.00 68.81 196 LYS A N 1
ATOM 1507 C CA . LYS A 1 196 ? -24.566 21.681 1.992 1.00 68.81 196 LYS A CA 1
ATOM 1508 C C . LYS A 1 196 ? -24.545 21.630 3.524 1.00 68.81 196 LYS A C 1
ATOM 1510 O O . LYS A 1 196 ? -25.553 21.953 4.150 1.00 68.81 196 LYS A O 1
ATOM 1515 N N . TYR A 1 197 ? -23.428 21.231 4.127 1.00 77.19 197 TYR A N 1
ATOM 1516 C CA . TYR A 1 197 ? -23.289 21.066 5.568 1.00 77.19 197 TYR A CA 1
ATOM 1517 C C . TYR A 1 197 ? -22.348 22.127 6.129 1.00 77.19 197 TYR A C 1
ATOM 1519 O O . TYR A 1 197 ? -21.327 22.460 5.538 1.00 77.19 197 TYR A O 1
ATOM 1527 N N . ARG A 1 198 ? -22.716 22.675 7.285 1.00 75.62 198 ARG A N 1
ATOM 1528 C CA . ARG A 1 198 ? -21.899 23.617 8.053 1.00 75.62 198 ARG A CA 1
ATOM 1529 C C . ARG A 1 198 ? -21.889 23.162 9.502 1.00 7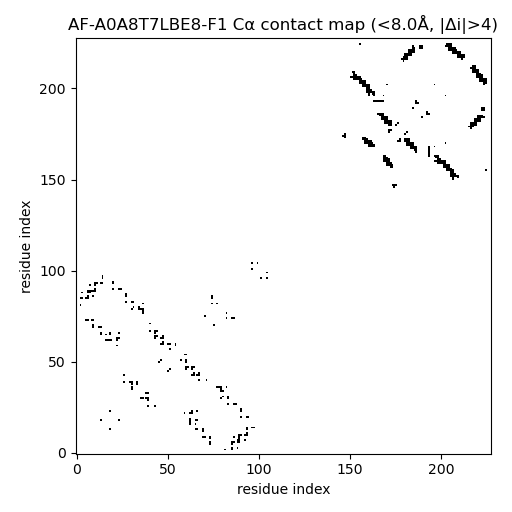5.62 198 ARG A C 1
ATOM 1531 O O . ARG A 1 198 ? -22.899 22.629 9.966 1.00 75.62 198 ARG A O 1
ATOM 1538 N N . ALA A 1 199 ? -20.773 23.373 10.194 1.00 75.88 199 ALA A N 1
ATOM 1539 C CA . ALA A 1 199 ? -20.689 23.127 11.629 1.00 75.88 199 ALA A CA 1
ATOM 1540 C C . ALA A 1 199 ? -21.829 23.867 12.353 1.00 75.88 199 ALA A C 1
ATOM 1542 O O . ALA A 1 199 ? -22.119 25.024 12.046 1.00 75.88 199 ALA A O 1
ATOM 1543 N N . GLY A 1 200 ? -22.522 23.170 13.251 1.00 72.06 200 GLY A N 1
ATOM 1544 C CA . GLY A 1 200 ? -23.693 23.673 13.973 1.00 72.06 200 GLY A CA 1
ATOM 1545 C C . GLY A 1 200 ? -25.051 23.413 13.307 1.00 72.06 200 GLY A C 1
ATOM 1546 O O . GLY A 1 200 ? -26.069 23.471 13.998 1.00 72.06 200 GLY A O 1
ATOM 1547 N N . ASN A 1 201 ? -25.110 23.058 12.017 1.00 80.69 201 ASN A N 1
ATOM 1548 C CA . ASN A 1 201 ? -26.385 22.738 11.363 1.00 80.69 201 ASN A CA 1
ATOM 1549 C C . ASN A 1 201 ? -26.907 21.353 11.770 1.00 80.69 201 ASN A C 1
ATOM 1551 O O . ASN A 1 201 ? -26.142 20.416 11.995 1.00 80.69 201 ASN A O 1
ATOM 1555 N N . ALA A 1 202 ? -28.231 21.205 11.806 1.00 79.31 202 ALA A N 1
ATOM 1556 C CA . ALA A 1 202 ? -28.872 19.906 11.964 1.00 79.31 202 ALA A CA 1
ATOM 1557 C C . ALA A 1 202 ? -28.893 19.153 10.623 1.00 79.31 202 ALA A C 1
ATOM 1559 O O . ALA A 1 202 ? -29.323 19.689 9.600 1.00 79.31 202 ALA A O 1
ATOM 1560 N N . ALA A 1 203 ? -28.457 17.896 10.634 1.00 81.19 203 ALA A N 1
ATOM 1561 C CA . ALA A 1 203 ? -28.462 17.006 9.484 1.00 81.19 203 ALA A CA 1
ATOM 1562 C C . ALA A 1 203 ? -29.343 15.788 9.775 1.00 81.19 203 ALA A C 1
ATOM 1564 O O . ALA A 1 203 ? -29.125 15.069 10.752 1.00 81.19 203 ALA A O 1
ATOM 1565 N N . ARG A 1 204 ? -30.333 15.539 8.908 1.00 81.31 204 ARG A N 1
ATOM 1566 C CA . ARG A 1 204 ? -31.107 14.294 8.933 1.00 81.31 204 ARG A CA 1
ATOM 1567 C C . ARG A 1 204 ? -30.328 13.213 8.194 1.00 81.31 204 ARG A C 1
ATOM 1569 O O . ARG A 1 204 ? -30.077 13.331 6.993 1.00 81.31 204 ARG A O 1
ATOM 1576 N N . VAL A 1 205 ? -29.961 12.172 8.919 1.00 84.38 205 VAL A N 1
ATOM 1577 C CA . VAL A 1 205 ? -29.042 11.134 8.463 1.00 84.38 205 VAL A CA 1
ATOM 1578 C C . VAL A 1 205 ? -29.626 9.752 8.714 1.00 84.38 205 VAL A C 1
ATOM 1580 O O . VAL A 1 205 ? -30.392 9.548 9.654 1.00 84.38 205 VAL A O 1
ATOM 1583 N N . GLU A 1 206 ? -29.284 8.810 7.846 1.00 82.38 206 GLU A N 1
ATOM 1584 C CA . GLU A 1 206 ? -29.615 7.393 7.973 1.00 82.38 206 GLU A CA 1
ATOM 1585 C C . GLU A 1 206 ? -28.336 6.602 8.240 1.00 82.38 206 GLU A C 1
ATOM 1587 O O . GLU A 1 206 ? -27.324 6.807 7.562 1.00 82.38 206 GLU A O 1
ATOM 1592 N N . VAL A 1 207 ? -28.388 5.695 9.214 1.00 84.81 207 VAL A N 1
ATOM 1593 C CA . VAL A 1 207 ? -27.274 4.800 9.527 1.00 84.81 207 VAL A CA 1
ATOM 1594 C C . VAL A 1 207 ? -27.143 3.733 8.456 1.00 84.81 207 VAL A C 1
ATOM 1596 O O . VAL A 1 207 ? -28.036 2.909 8.279 1.00 84.81 207 VAL A O 1
ATOM 1599 N N . ILE A 1 208 ? -25.997 3.711 7.783 1.00 80.62 208 ILE A N 1
ATOM 1600 C CA . ILE A 1 208 ? -25.657 2.682 6.791 1.00 80.62 208 ILE A CA 1
ATOM 1601 C C . ILE A 1 208 ? -24.714 1.620 7.352 1.00 80.62 208 ILE A C 1
ATOM 1603 O O . ILE A 1 208 ? -24.660 0.512 6.828 1.00 80.62 208 ILE A O 1
ATOM 1607 N N . GLY A 1 209 ? -23.996 1.930 8.429 1.00 78.56 209 GLY A N 1
ATOM 1608 C CA . GLY A 1 209 ? -23.092 0.988 9.068 1.00 78.56 209 GLY A CA 1
ATOM 1609 C C . GLY A 1 209 ? -22.670 1.460 10.448 1.00 78.56 209 GLY A C 1
ATOM 1610 O O . GLY A 1 209 ? -22.625 2.654 10.723 1.00 78.56 209 GLY A O 1
ATOM 1611 N N . VAL A 1 210 ? -22.340 0.513 11.317 1.00 84.19 210 VAL A N 1
ATOM 1612 C CA . VAL A 1 210 ? -21.776 0.779 12.641 1.00 84.19 210 VAL A CA 1
ATOM 1613 C C . VAL A 1 210 ? -20.505 -0.047 12.752 1.00 84.19 210 VAL A C 1
ATOM 1615 O O . VAL A 1 210 ? -20.525 -1.248 12.486 1.00 84.19 210 VAL A O 1
ATOM 1618 N N . ARG A 1 211 ? -19.389 0.587 13.110 1.00 80.50 211 ARG A N 1
ATOM 1619 C CA . ARG A 1 211 ? -18.117 -0.101 13.351 1.00 80.50 211 ARG A CA 1
ATOM 1620 C C . ARG A 1 211 ? -17.488 0.392 14.643 1.00 80.50 211 ARG A C 1
ATOM 1622 O O . ARG A 1 211 ? -17.389 1.594 14.866 1.00 80.50 211 ARG A O 1
ATOM 1629 N N . THR A 1 212 ? -17.006 -0.525 15.465 1.00 81.69 212 THR A N 1
ATOM 1630 C CA . THR A 1 212 ? -16.268 -0.189 16.686 1.00 81.69 212 THR A CA 1
ATOM 1631 C C . THR A 1 212 ? -14.774 -0.281 16.404 1.00 81.69 212 THR A C 1
ATOM 1633 O O . THR A 1 212 ? -14.290 -1.266 15.847 1.00 81.69 212 THR A O 1
ATOM 1636 N N . LEU A 1 213 ? -14.038 0.774 16.732 1.00 78.56 213 LEU A N 1
ATOM 1637 C CA . LEU A 1 213 ? -12.589 0.833 16.604 1.00 78.56 213 LEU A CA 1
ATOM 1638 C C . LEU A 1 213 ? -11.919 0.130 17.793 1.00 78.56 213 LEU A C 1
ATOM 1640 O O . LEU A 1 213 ? -12.505 -0.033 18.861 1.00 78.56 213 LEU A O 1
ATOM 1644 N N . LYS A 1 214 ? -10.645 -0.240 17.628 1.00 72.62 214 LYS A N 1
ATOM 1645 C CA . LYS A 1 214 ? -9.850 -0.936 18.661 1.00 72.62 214 LYS A CA 1
ATOM 1646 C C . LYS A 1 214 ? -9.668 -0.124 19.954 1.00 72.62 214 LYS A C 1
ATOM 1648 O O . LYS A 1 214 ? -9.331 -0.694 20.979 1.00 72.62 214 LYS A O 1
ATOM 1653 N N . ASN A 1 215 ? -9.904 1.188 19.907 1.00 75.12 215 ASN A N 1
ATOM 1654 C CA . ASN A 1 215 ? -9.876 2.094 21.059 1.00 75.12 215 ASN A CA 1
ATOM 1655 C C . ASN A 1 215 ? -11.235 2.200 21.786 1.00 75.12 215 ASN A C 1
ATOM 1657 O O . ASN A 1 215 ? -11.390 3.057 22.647 1.00 75.12 215 ASN A O 1
ATOM 1661 N N . GLY A 1 216 ? -12.233 1.389 21.412 1.00 73.56 216 GLY A N 1
ATOM 1662 C CA . GLY A 1 216 ? -13.579 1.424 21.993 1.00 73.56 216 GLY A CA 1
ATOM 1663 C C . GLY A 1 216 ? -14.490 2.524 21.437 1.00 73.56 216 GLY A C 1
ATOM 1664 O O . GLY A 1 216 ? -15.661 2.582 21.806 1.00 73.56 216 GLY A O 1
ATOM 1665 N N . ARG A 1 217 ? -14.000 3.369 20.518 1.00 81.06 217 ARG A N 1
ATOM 1666 C CA . ARG A 1 217 ? -14.811 4.398 19.853 1.00 81.06 217 ARG A CA 1
ATOM 1667 C C . ARG A 1 217 ? -15.675 3.776 18.762 1.00 81.06 217 ARG A C 1
ATOM 1669 O O . ARG A 1 217 ? -15.180 3.055 17.897 1.00 81.06 217 ARG A O 1
ATOM 1676 N N . THR A 1 218 ? -16.961 4.093 18.763 1.00 80.06 218 THR A N 1
ATOM 1677 C CA . THR A 1 218 ? -17.913 3.640 17.747 1.00 80.06 218 THR A CA 1
ATOM 1678 C C . THR A 1 218 ? -18.030 4.685 16.644 1.00 80.06 218 THR A C 1
ATOM 1680 O O . THR A 1 218 ? -18.332 5.849 16.888 1.00 80.06 218 THR A O 1
ATOM 1683 N N . VAL A 1 219 ? -17.780 4.277 15.407 1.00 85.62 219 VAL A N 1
ATOM 1684 C CA . VAL A 1 219 ? -17.968 5.106 14.219 1.00 85.62 219 VAL A CA 1
ATOM 1685 C C . VAL A 1 219 ? -19.213 4.624 13.497 1.00 85.62 219 VAL A C 1
ATOM 1687 O O . VAL A 1 219 ? -19.297 3.464 13.090 1.00 85.62 219 VAL A O 1
ATOM 1690 N N . ILE A 1 220 ? -20.167 5.525 13.320 1.00 86.62 220 ILE A N 1
ATOM 1691 C CA . ILE A 1 220 ? -21.394 5.268 12.579 1.00 86.62 220 ILE A CA 1
ATOM 1692 C C . ILE A 1 220 ? -21.221 5.851 11.182 1.00 86.62 220 ILE A C 1
ATOM 1694 O O . ILE A 1 220 ? -20.996 7.046 11.032 1.00 86.62 220 ILE A O 1
ATOM 1698 N N . GLU A 1 221 ? -21.302 5.020 10.151 1.00 85.12 221 GLU A N 1
ATOM 1699 C CA . GLU A 1 221 ? -21.351 5.495 8.773 1.00 85.12 221 GLU A CA 1
ATOM 1700 C C . GLU A 1 221 ? -22.770 5.972 8.451 1.00 85.12 221 GLU A C 1
ATOM 1702 O O . GLU A 1 221 ? -23.757 5.282 8.729 1.00 85.12 221 GLU A O 1
ATOM 1707 N N . LEU A 1 222 ? -22.866 7.163 7.862 1.00 86.25 222 LEU A N 1
ATOM 1708 C CA . LEU A 1 222 ? -24.119 7.868 7.620 1.00 86.25 222 LEU A CA 1
ATOM 1709 C C . LEU A 1 222 ? -24.279 8.231 6.143 1.00 86.25 222 LEU A C 1
ATOM 1711 O O . LEU A 1 222 ? -23.307 8.582 5.472 1.00 86.25 222 LEU A O 1
ATOM 1715 N N . LYS A 1 223 ? -25.526 8.230 5.665 1.00 85.19 223 LYS A N 1
ATOM 1716 C CA . LYS A 1 223 ? -25.921 8.873 4.401 1.00 85.19 223 LYS A CA 1
ATOM 1717 C C . LYS A 1 223 ? -27.025 9.911 4.645 1.00 85.19 223 LYS A C 1
ATOM 1719 O O . LYS A 1 223 ? -27.762 9.788 5.629 1.00 85.19 223 LYS A O 1
ATOM 1724 N N . PRO A 1 224 ? -27.195 10.908 3.761 1.00 83.88 224 PRO A N 1
ATOM 1725 C CA . PRO A 1 224 ? -28.339 11.810 3.823 1.00 83.88 224 PRO A CA 1
ATOM 1726 C C . PRO A 1 224 ? -29.648 11.029 3.671 1.00 83.88 224 PRO A C 1
ATOM 1728 O O . PRO A 1 224 ? -29.813 10.271 2.715 1.00 83.88 224 PRO A O 1
ATOM 1731 N N . ALA A 1 225 ? -30.586 11.222 4.597 1.00 77.94 225 ALA A N 1
ATOM 1732 C CA . ALA A 1 225 ? -31.922 10.656 4.449 1.00 77.94 225 ALA A CA 1
ATOM 1733 C C . ALA A 1 225 ? -32.727 11.475 3.416 1.00 77.94 225 ALA A C 1
ATOM 1735 O O . ALA A 1 225 ? -32.599 12.706 3.388 1.00 77.94 225 ALA A O 1
ATOM 1736 N N . PRO A 1 226 ? -33.573 10.842 2.583 1.00 70.94 226 PRO A N 1
ATOM 1737 C CA . PRO A 1 226 ? -34.421 11.565 1.640 1.00 70.94 226 PRO A CA 1
ATOM 1738 C C . PRO A 1 226 ? -35.367 12.523 2.381 1.00 70.94 226 PRO A C 1
ATOM 1740 O O . PRO A 1 226 ? -35.920 12.186 3.434 1.00 70.94 226 PRO A O 1
ATOM 1743 N N . LYS A 1 227 ? -35.559 13.731 1.832 1.00 61.12 227 LYS A N 1
ATOM 1744 C CA . LYS A 1 227 ? -36.639 14.622 2.277 1.00 61.12 227 LYS A CA 1
ATOM 1745 C C . LYS A 1 227 ? -37.968 13.962 1.894 1.00 61.12 227 LYS A C 1
ATOM 1747 O O . LYS A 1 227 ? -38.121 13.556 0.745 1.00 61.12 227 LYS A O 1
ATOM 1752 N N . LYS A 1 228 ? -38.870 13.811 2.866 1.00 47.47 228 LYS A N 1
ATOM 1753 C CA . LYS A 1 228 ? -40.289 13.559 2.587 1.00 47.47 228 LYS A CA 1
ATOM 1754 C C . LYS A 1 228 ? -40.916 14.809 1.990 1.00 47.47 228 LYS A C 1
ATOM 1756 O O . LYS A 1 228 ? -40.470 15.908 2.395 1.00 47.47 228 LYS A O 1
#

pLDDT: mean 77.44, std 19.12, range [34.22, 98.31]

Sequence (228 aa):
MIQADKAALLACDLFEAHVDPNEAQKALAYLRIHRDSAAYFMYLRTIVNDGRAVIRSNQTIGYYRELLSASERHLRHMAPHQMAETLGWAIRLLRYYRAVPDAERSRVVSPVGREPFPPRARTTPPVARQQPVRSTQTIIAEPAPAGPTVPAIGATFTGKVAAVDEQAVQVNVPGFDEEKVVGIMKADVVPGGTAKYRAGNAARVEVIGVRTLKNGRTVIELKPAPKK

Solvent-accessible surface area (backbone atoms only — not comparable to full-atom values): 13552 Å² total; per-residue (Å²): 120,74,57,61,59,43,13,52,54,41,14,49,54,39,48,78,69,64,41,54,62,68,61,55,47,52,54,47,51,52,32,65,73,68,57,34,52,66,60,40,54,49,53,38,49,48,42,53,72,57,30,74,84,78,49,93,48,74,64,61,42,50,35,39,46,52,50,43,55,46,40,59,72,59,42,59,95,45,56,36,68,57,35,47,52,28,51,53,48,12,47,53,48,34,51,49,53,77,72,50,60,70,84,64,49,63,66,71,74,52,96,70,75,91,73,80,78,78,82,82,76,87,78,80,85,88,83,86,82,90,86,82,92,80,92,80,83,85,80,91,72,84,75,75,85,75,70,71,66,82,81,53,75,70,42,70,50,71,20,41,23,68,41,69,50,95,62,34,37,33,26,37,43,81,78,50,54,67,82,47,30,33,29,39,28,46,27,90,62,33,93,81,41,55,83,85,59,50,62,72,39,78,42,56,30,24,30,75,38,78,47,73,44,97,85,71,30,32,41,31,35,35,32,69,49,82,84,128

Foldseek 3Di:
DVLLVLLQQLLVLLLVLVADLVLLVVLLVVLVVVQDPVVSLVVLVCCLPPVVVPDPDPVSSSNSVSNSVSCCVRVPPDGSVSSSVSSVSSSVSNVVVVVDPPVVVVVVPDPDDPDDDDDDDDDDDDDDDDDDDDDDDDDDDDDDDDQDDPDDAFDKDKFFFQDFDQFWTWTHDPRDDCQAEIEIEGQVLEDPGRVVDDHGDIATWGFHDWDADPVNHIYTYIHGDDDD

Mean predicted aligned error: 19.38 Å

Secondary structure (DSSP, 8-state):
-HHHHHHHHHHHHHHHTT--HHHHHHHHHHHHHH--HHHHHHHHHHHHHHGGGT-S-HHHHHHHHHHHHHHHHHTTT--HHHHHHHHHHHHHHHHHHHHS-HHHHHHHH-----PPPPP---PPPPP---------------------PPPPTT-EEEEEEEEE-SSEEEEEPTTS-TTTEEEEEEGGGSTT-GGG--TT-EEEEEEEEEEE-TTS-EEEEEEEPPP-

Nearest PDB structures (foldseek):
  2ba0-assembly1_A  TM=6.730E-01  e=2.017E-02  Archaeoglobus fulgidus
  7ob9-assembly1_G  TM=6.545E-01  e=1.406E-02  Homo sapiens
  2ici-assembly1_A  TM=4.569E-01  e=5.500E-01  Streptococcus pyogenes
  8hdu-assembly1_A  TM=3.793E-01  e=1.439E+00  synthetic construct

=== Feature glossary ===
Legend for the data blocks above and below:

— What the protein is —

The amino-acid sequence is the protein's primary structure: the linear order of residues from the N-terminus to the C-terminus, written in one-letter code. Everything else here — the 3D coordinates, the secondary structure, the domain annotations — is ultimately a consequence of this string.

Functional annotations link the protein to curated databases. InterPro entries identify conserved domains and families by matching the sequence against member-database signatures (Pfam, PROSITE, CDD, …). Gene Ontology (GO) terms describe molecular function, biological process, and cellular component in a controlled vocabulary. CATH places the structure in a hierarchical fold classification (Class/Architecture/Topology/Homologous-superfamily). The organism is the source species.

— Where its atoms are —

Atomic coordinates in PDBx/mmCIF format — the same representation the Protein Data Bank distributes. Each line of the _atom_site loop places one backbone atom in Cartesian space (units: ångströms, origin: arbitrary).

The six renders are orthographic views along the three Cartesian axes in both directions. Representation (cartoon, sticks, or surface) and color scheme (sequence-rainbow or by-chain) vary across proteins so the training set covers all the common visualization conventions.

— Local backbone conformation —

Eight-state secondary structure (DSSP): H is the canonical α-helix, G the tighter 3₁₀-helix, I the wider π-helix; E/B are β-structure, T and S are turns and bends, and '-' is everything else. DSSP derives these from the pattern of main-chain N–H···O=C hydrogen bonds, not from the sequence.

Three-state secondary structure (P-SEA) collapses the eight DSSP classes into helix (a), strand (b), and coil (c). P-SEA assigns these from Cα geometry alone — distances and angles — without requiring backbone oxygens, so it works on any Cα trace.

φ (phi) and ψ (psi) are the two rotatable backbone dihedrals per residue: φ is the C(i-1)–N–Cα–C torsion, ψ is the N–Cα–C–N(i+1) torsion, both in degrees on (−180°, 180°]. α-helical residues cluster near (−60°, −45°); β-strand residues near (−120°, +130°). A Ramachandran plot is simply a scatter of (φ, ψ) for every residue.

— Global shape and packing —

The geometric summary reports three shape descriptors. Rg (radius of gyration) measures how spread out the Cα atoms are about their centre of mass; compact globular proteins have small Rg, elongated or unfolded ones large. Cα contacts (<8 Å, |i−j|>4) count long-range residue pairs in spatial proximity — high for tightly packed folds, near zero for rods or random coil. The bounding-box extents give the protein's footprint along x, y, z in Å.

SASA measures how much of the protein is reachable by solvent. It is computed by rolling a water-sized probe over the atomic surface and summing the exposed area (Å²). Per-residue SASA distinguishes core (buried, low SASA) from surface (exposed, high SASA) residues; total SASA is a whole-molecule size measure.

Plot images: a contact map (which residues are close in 3D, as an N×N binary image), a Ramachandran scatter (backbone torsion angles, revealing secondary-structure composition at a glance), and — for AlphaFold structures — a PAE heatmap (pairwise prediction confidence).

— Structural neighborhood —

A 3Di character summarizes, for each residue, the relative orientation of the Cα frame of its nearest spatial neighbor. Because it encodes fold topology rather than chemistry, 3Di alignments detect remote structural similarity that sequence alignment misses.

The Foldseek neighbor list gives the closest experimentally determined structures in the PDB, ranked by structural alignment. TM-score near 1 means near-identical fold; near 0.3 means only rough topology match. This is how one finds what a novel AlphaFold prediction most resembles in the solved-structure universe.

— Confidence and disorder —

For AlphaFold models, the B-factor field carries pLDDT — the model's own estimate of local accuracy on a 0–100 scale. Regions with pLDDT<50 should be treated as essentially unmodeled; they often correspond to intrinsically disordered segments.

Crystallographic B-factors measure how much each atom's electron density is smeared out, in Å². They rise in mobile loops and surface residues and fall in the buried interior. In AlphaFold models this column is repurposed to hold pLDDT instead.

Predicted Aligned Error (PAE) is an AlphaFold confidence matrix: entry (i, j) is the expected error in the position of residue j, in ångströms, when the prediction is superimposed on the true structure at residue i. Low PAE within a block of residues means that block is internally rigid and well-predicted; high PAE between two blocks means their relative placement is uncertain even if each block individually is confident.